Protein 3BYB (pdb70)

Secondary structure (DSSP, 8-state):
--S-GGGGSPP---S----EEEEEEETTTTEEEEEEE-SS---S--BSSHHHHHHHH-/---GGGGSPP---S--S-EEEEEEETTTTEEEEEEE-SSS--S--BSSHHHHHHHH--/--S-GGGGSPB---SS-S-EEEEEEETTTTEEEEEEE-SS---S--BSSHHHHHHHH-

Nearest PDB structures (foldseek):
  5zj3-assembly3_C  TM=1.017E+00  e=3.760E-10  Pseudonaja textilis textilis
  4dtg-assembly1_K  TM=9.809E-01  e=8.830E-07  Homo sapiens
  3p95-assembly1_E  TM=9.584E-01  e=4.981E-07  Bos taurus
  6yhy-assembly1_A  TM=9.720E-01  e=8.830E-07  Conus consors
  6kzf-assembly1_A  TM=9.704E-01  e=1.565E-06  Dendroaspis angusticeps

Organism: Pseud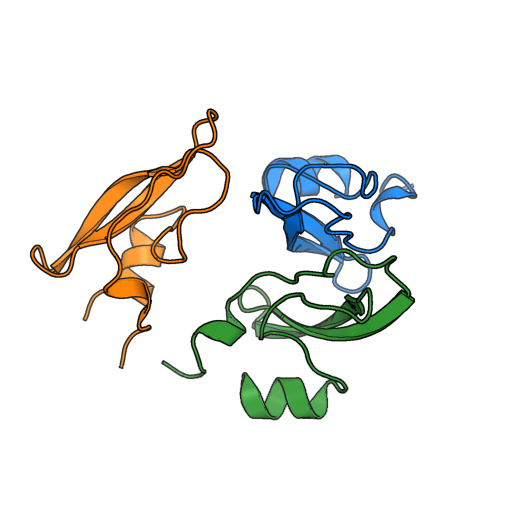onaja textilis textilis (NCBI:txid169397)

Sequence (174 aa):
KDRPDFCELPADTGPCRVRFPSFYYNPDEKKCLEFIYGGCEGNANNFITKEECESTCADRPDFCELPADTGPCRVRFPSFYYNPDEKKCLEFIYGGCEGNANNFITKEECESTCAAKDRPDFCELPADTGPCRVRFPSFYYNPDEKKCLEFIYGGCEGNANNFITKEECESTCA

Foldseek 3Di:
DQADPQLPDDFDQDDAACWQWWWFQHVVVRAIDTDTHRPDDTGDRTGNDRVVNVVHGD/DFDPQLDPDFDQDDAAQWQWWWFHDVVVLAIDIDTRRPDDTDDRTGNDRVVNCVRRHD/DQADPQLDDDWFQPDADFDAWWWFHHVVVRAIDIDTHRPDDTGPRIGRDRVVNNVHGD

B-factor: mean 20.29, std 8.21, range [9.44, 53.21]

CATH classification: 4.10.410.10

Structure (mmCIF, N/CA/C/O backbone):
data_3BYB
#
_entry.id   3BYB
#
_cell.length_a   99.918
_cell.length_b   99.918
_cell.length_c   77.712
_cell.angle_alpha   90.00
_cell.angle_beta   90.00
_cell.angle_gamma   90.00
#
_symmetry.space_group_name_H-M   'I 4 2 2'
#
loop_
_entity.id
_entity.type
_entity.pdbx_description
1 polymer Textilinin
2 non-polymer 'SULFATE ION'
3 non-polymer 2-ETHOXYETHANOL
4 water water
#
loop_
_atom_site.group_PDB
_atom_site.id
_atom_site.type_symbol
_atom_site.label_atom_id
_atom_site.label_alt_id
_atom_site.label_comp_id
_atom_site.label_asym_id
_atom_site.label_entity_id
_atom_site.label_seq_id
_atom_site.pdbx_PDB_ins_code
_atom_site.Cartn_x
_atom_site.Cartn_y
_atom_site.Cartn_z
_atom_site.occupancy
_atom_site.B_iso_or_equiv
_atom_site.auth_seq_id
_atom_site.auth_comp_id
_atom_site.auth_asym_id
_atom_site.auth_atom_id
_atom_site.pdbx_PDB_model_num
ATOM 1 N N . LYS A 1 1 ? 44.881 31.565 -3.642 1.00 37.38 1 LYS A N 1
ATOM 2 C CA . LYS A 1 1 ? 45.438 31.336 -2.275 1.00 37.35 1 LYS A CA 1
ATOM 3 C C . LYS A 1 1 ? 44.480 30.546 -1.398 1.00 36.79 1 LYS A C 1
ATOM 4 O O . LYS A 1 1 ? 43.269 30.782 -1.405 1.00 36.98 1 LYS A O 1
ATOM 10 N N . ASP A 1 2 ? 45.045 29.615 -0.637 1.00 35.98 2 ASP A N 1
ATOM 11 C CA . ASP A 1 2 ? 44.267 28.741 0.230 1.00 35.33 2 ASP A CA 1
ATOM 12 C C . ASP A 1 2 ? 43.788 29.440 1.503 1.00 34.04 2 ASP A C 1
ATOM 13 O O . ASP A 1 2 ? 42.748 29.072 2.063 1.00 34.31 2 ASP A O 1
ATOM 18 N N . ARG A 1 3 ? 44.534 30.453 1.946 1.00 32.20 3 ARG A N 1
ATOM 19 C CA . ARG A 1 3 ? 44.219 31.149 3.191 1.00 30.27 3 ARG A CA 1
ATOM 20 C C . ARG A 1 3 ? 44.886 32.523 3.262 1.00 28.89 3 ARG A C 1
ATOM 21 O O . ARG A 1 3 ? 45.876 32.767 2.566 1.00 28.83 3 ARG A O 1
ATOM 29 N N . PRO A 1 4 ? 44.346 33.428 4.102 1.00 27.45 4 PRO A N 1
ATOM 30 C CA . PRO A 1 4 ? 44.994 34.722 4.337 1.00 26.47 4 PRO A CA 1
ATOM 31 C C . PRO A 1 4 ? 46.416 34.564 4.884 1.00 25.59 4 PRO A C 1
ATOM 32 O O . PRO A 1 4 ? 46.705 33.595 5.595 1.00 25.02 4 PRO A O 1
ATOM 36 N N . ASP A 1 5 ? 47.295 35.504 4.547 1.00 24.54 5 ASP A N 1
ATOM 37 C CA . ASP A 1 5 ? 48.684 35.440 4.981 1.00 23.52 5 ASP A CA 1
ATOM 38 C C . ASP A 1 5 ? 48.827 35.509 6.511 1.00 22.40 5 ASP A C 1
ATOM 39 O O . ASP A 1 5 ? 49.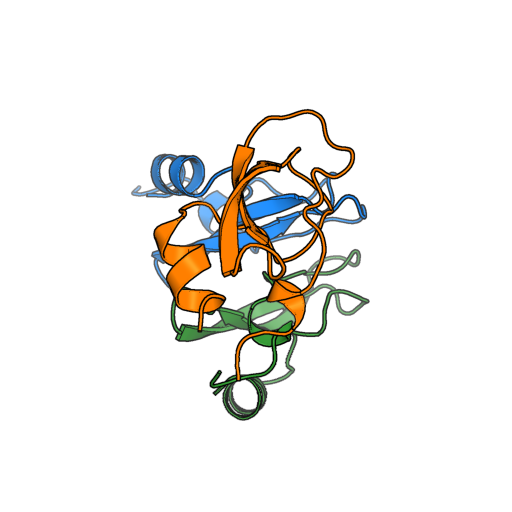808 34.992 7.059 1.00 21.96 5 ASP A O 1
ATOM 44 N N . PHE A 1 6 ? 47.848 36.124 7.181 1.00 21.39 6 PHE A N 1
ATOM 45 C CA . PHE A 1 6 ? 47.908 36.264 8.650 1.00 20.54 6 PHE A CA 1
ATOM 46 C C . PHE A 1 6 ? 47.830 34.924 9.377 1.00 20.16 6 PHE A C 1
ATOM 47 O O . PHE A 1 6 ? 48.242 34.813 10.532 1.00 18.94 6 PHE A O 1
ATOM 55 N N . CYS A 1 7 ? 47.329 33.904 8.687 1.00 18.67 7 CYS A N 1
ATOM 56 C CA . CYS A 1 7 ? 47.278 32.543 9.216 1.00 18.42 7 CYS A CA 1
ATOM 57 C C . CYS A 1 7 ? 48.657 31.958 9.527 1.00 17.96 7 CYS A C 1
ATOM 58 O O . CYS A 1 7 ? 48.770 30.961 10.231 1.00 18.13 7 CYS A O 1
ATOM 61 N N . GLU A 1 8 ? 49.696 32.585 8.980 1.00 18.47 8 GLU A N 1
ATOM 62 C CA . GLU A 1 8 ? 51.067 32.150 9.167 1.00 19.14 8 GLU A CA 1
ATOM 63 C C . GLU A 1 8 ? 51.781 32.870 10.303 1.00 18.38 8 GLU A C 1
ATOM 64 O O . GLU A 1 8 ? 52.921 32.556 10.600 1.00 18.53 8 GLU A O 1
ATOM 70 N N . LEU A 1 9 ? 51.115 33.831 10.933 1.00 16.94 9 LEU A N 1
ATOM 71 C CA . LEU A 1 9 ? 51.725 34.520 12.082 1.00 16.53 9 LEU A CA 1
ATOM 72 C C . LEU A 1 9 ? 51.880 33.567 13.273 1.00 15.81 9 LEU A C 1
ATOM 73 O O . LEU A 1 9 ? 51.096 32.636 13.436 1.00 15.23 9 LEU A O 1
ATOM 78 N N . PRO A 1 10 ? 52.903 33.797 14.116 1.00 15.28 10 PRO A N 1
ATOM 79 C CA . PRO A 1 10 ? 53.023 32.942 15.300 1.00 14.78 10 PRO A CA 1
ATOM 80 C C . PRO A 1 10 ? 51.876 33.172 16.288 1.00 14.08 10 PRO A C 1
ATOM 81 O O . PRO A 1 10 ? 51.295 34.274 16.334 1.00 14.16 10 PRO A O 1
ATOM 85 N N . ALA A 1 11 ? 51.563 32.147 17.080 1.00 12.73 11 ALA A N 1
ATOM 86 C CA . ALA A 1 11 ? 50.684 32.341 18.245 1.00 12.26 11 ALA A CA 1
ATOM 87 C C . ALA A 1 11 ? 51.271 33.461 19.101 1.00 12.13 11 ALA A C 1
ATOM 88 O O . ALA A 1 11 ? 52.485 33.522 19.287 1.00 12.94 11 ALA A O 1
ATOM 90 N N . ASP A 1 12 ? 50.414 34.315 19.651 1.00 12.31 12 ASP A N 1
ATOM 91 C CA . ASP A 1 12 ? 50.893 35.408 20.501 1.00 11.47 12 ASP A CA 1
ATOM 92 C C . ASP A 1 12 ? 49.911 35.630 21.639 1.00 11.56 12 ASP A C 1
ATOM 93 O O . ASP A 1 12 ? 48.770 36.040 21.431 1.00 11.07 12 ASP A O 1
ATOM 98 N N . THR A 1 13 ? 50.358 35.308 22.847 1.00 10.62 13 THR A N 1
ATOM 99 C CA . THR A 1 13 ? 49.531 35.457 24.021 1.00 10.87 13 THR A CA 1
ATOM 100 C C . THR A 1 13 ? 49.257 36.933 24.315 1.00 11.03 13 THR A C 1
ATOM 101 O O . THR A 1 13 ? 48.282 37.275 24.988 1.00 10.91 13 THR A O 1
ATOM 105 N N . GLY A 1 14 ? 50.122 37.812 23.814 1.00 11.65 14 GLY A N 1
ATOM 106 C CA . GLY A 1 14 ? 50.037 39.235 24.161 1.00 12.10 14 GLY A CA 1
ATOM 107 C C . GLY A 1 14 ? 50.521 39.520 25.573 1.00 12.61 14 GLY A C 1
ATOM 108 O O . GLY A 1 14 ? 50.979 38.615 26.269 1.00 11.66 14 GLY A O 1
ATOM 109 N N . PRO A 1 15 ? 50.443 40.797 25.986 1.00 13.18 15 PRO A N 1
ATOM 110 C CA . PRO A 1 15 ? 50.969 41.241 27.276 1.00 14.07 15 PRO A CA 1
ATOM 111 C C . PRO A 1 15 ? 50.041 41.170 28.485 1.00 14.73 15 PRO A C 1
ATOM 112 O O . PRO A 1 15 ? 50.489 41.448 29.603 1.00 15.07 15 PRO A O 1
ATOM 116 N N . CYS A 1 16 ? 48.765 40.842 28.277 1.00 13.99 16 CYS A N 1
ATOM 117 C CA . CYS A 1 16 ? 47.777 40.794 29.365 1.00 14.73 16 CYS A CA 1
ATOM 118 C C . CYS A 1 16 ? 47.666 39.410 30.019 1.00 15.27 16 CYS A C 1
ATOM 119 O O . CYS A 1 16 ? 48.198 38.434 29.495 1.00 15.16 16 CYS A O 1
ATOM 122 N N . ARG A 1 17 ? 46.974 39.325 31.159 1.00 16.77 17 ARG A N 1
ATOM 123 C CA . ARG A 1 17 ? 46.975 38.053 31.900 1.00 18.49 17 ARG A CA 1
ATOM 124 C C . ARG A 1 17 ? 45.577 37.514 32.215 1.00 18.50 17 ARG A C 1
ATOM 125 O O . ARG A 1 17 ? 45.349 36.838 33.238 1.00 19.79 17 ARG A O 1
ATOM 133 N N . VAL A 1 18 ? 44.649 37.780 31.300 1.00 16.67 18 VAL A N 1
ATOM 134 C CA . VAL A 1 18 ? 43.318 37.175 31.347 1.00 16.11 18 VAL A CA 1
ATOM 135 C C . VAL A 1 18 ? 43.359 35.957 30.425 1.00 15.96 18 VAL A C 1
ATOM 136 O O . VAL A 1 18 ? 43.304 36.107 29.207 1.00 16.41 18 VAL A O 1
ATOM 140 N N . ARG A 1 19 ? 43.479 34.762 31.006 1.00 14.11 19 ARG A N 1
ATOM 141 C CA . ARG A 1 19 ? 43.846 33.590 30.194 1.00 13.51 19 ARG A CA 1
ATOM 142 C C . ARG A 1 19 ? 42.645 32.964 29.487 1.00 12.67 19 ARG A C 1
ATOM 143 O O . ARG A 1 19 ? 41.842 32.271 30.102 1.00 12.40 19 ARG A O 1
ATOM 151 N N . PHE A 1 20 ? 42.535 33.240 28.188 1.00 11.54 20 PHE A N 1
ATOM 152 C CA . PHE A 1 20 ? 41.471 32.678 27.356 1.00 11.38 20 PHE A CA 1
ATOM 153 C C . PHE A 1 20 ? 42.046 31.541 26.516 1.00 11.86 20 PHE A C 1
ATOM 154 O O . PHE A 1 20 ? 42.873 31.792 25.633 1.00 11.88 20 PHE A O 1
ATOM 162 N N . PRO A 1 21 ? 41.603 30.303 26.749 1.00 11.84 21 PRO A N 1
ATOM 163 C CA . PRO A 1 21 ? 41.932 29.228 25.809 1.00 12.02 21 PRO A CA 1
ATOM 164 C C . PRO A 1 21 ? 41.435 29.613 24.416 1.00 12.20 21 PRO A C 1
ATOM 165 O O . PRO A 1 21 ? 40.264 30.004 24.251 1.00 12.10 21 PRO A O 1
ATOM 169 N N . SER A 1 22 ? 42.330 29.538 23.435 1.00 11.58 22 SER A N 1
ATOM 170 C CA . SER A 1 22 ? 42.072 30.071 22.096 1.00 11.83 22 SER A CA 1
ATOM 171 C C . SER A 1 22 ? 42.733 29.171 21.068 1.00 12.41 22 SER A C 1
ATOM 172 O O . SER A 1 22 ? 43.407 28.219 21.427 1.00 12.88 22 SER A O 1
ATOM 175 N N . PHE A 1 23 ? 42.514 29.469 19.789 1.00 12.10 23 PHE A N 1
ATOM 176 C CA . PHE A 1 23 ? 43.110 28.675 18.711 1.00 12.74 23 PHE A CA 1
ATOM 177 C C . PHE A 1 23 ? 43.877 29.516 17.699 1.00 12.62 23 PHE A C 1
ATOM 178 O O . PHE A 1 23 ? 43.520 30.666 17.432 1.00 13.21 23 PHE A O 1
ATOM 186 N N . TYR A 1 24 ? 44.932 28.925 17.139 1.00 12.50 24 TYR A N 1
ATOM 187 C CA . TYR A 1 24 ? 45.739 29.570 16.096 1.00 12.98 24 TYR A CA 1
ATOM 188 C C . TYR A 1 24 ? 46.032 28.538 15.031 1.00 13.72 24 TYR A C 1
ATOM 189 O O . TYR A 1 24 ? 46.142 27.342 15.328 1.00 13.41 24 TYR A O 1
ATOM 198 N N . TYR A 1 25 ? 46.191 29.006 13.796 1.00 14.85 25 TYR A N 1
ATOM 199 C CA . TYR A 1 25 ? 46.602 28.121 12.708 1.00 15.62 25 TYR A CA 1
ATOM 200 C C . TYR A 1 25 ? 48.112 27.916 12.742 1.00 15.98 25 TYR A C 1
ATOM 201 O O . TYR A 1 25 ? 48.863 28.895 12.777 1.00 15.62 25 TYR A O 1
ATOM 210 N N . ASN A 1 26 ? 48.532 26.652 12.729 1.00 16.38 26 ASN A N 1
ATOM 211 C CA . ASN A 1 26 ? 49.944 26.273 12.672 1.00 17.06 26 ASN A CA 1
ATOM 212 C C . ASN A 1 26 ? 50.244 25.822 11.242 1.00 18.36 26 ASN A C 1
ATOM 213 O O . ASN A 1 26 ? 49.790 24.754 10.848 1.00 18.36 26 ASN A O 1
ATOM 218 N N . PRO A 1 27 ? 50.945 26.660 10.455 1.00 19.49 27 PRO A N 1
ATOM 219 C CA . PRO A 1 27 ? 51.127 26.330 9.027 1.00 21.18 27 PRO A CA 1
ATOM 220 C C . PRO A 1 27 ? 52.030 25.115 8.782 1.00 22.65 27 PRO A C 1
ATOM 221 O O . PRO A 1 27 ? 51.883 24.426 7.760 1.00 23.06 27 PRO A O 1
ATOM 225 N N . ASP A 1 28 ? 52.944 24.854 9.714 1.00 23.64 28 ASP A N 1
ATOM 226 C CA . ASP A 1 28 ? 53.843 23.716 9.623 1.00 24.90 28 ASP A CA 1
ATOM 227 C C . ASP A 1 28 ? 53.038 22.423 9.668 1.00 24.35 28 ASP A C 1
ATOM 228 O O . ASP A 1 28 ? 53.208 21.546 8.814 1.00 24.79 28 ASP A O 1
ATOM 233 N N . GLU A 1 29 ? 52.133 22.332 10.644 1.00 23.42 29 GLU A N 1
ATOM 234 C CA . GLU A 1 29 ? 51.309 21.146 10.873 1.00 22.58 29 GLU A CA 1
ATOM 235 C C . GLU A 1 29 ? 50.020 21.151 10.045 1.00 21.69 29 GLU A C 1
ATOM 236 O O . GLU A 1 29 ? 49.357 20.116 9.915 1.00 21.63 29 GLU A O 1
ATOM 242 N N . LYS A 1 30 ? 49.687 22.316 9.491 1.00 21.27 30 LYS A N 1
ATOM 243 C CA . LYS A 1 30 ? 48.417 22.564 8.792 1.00 21.44 30 LYS A CA 1
ATOM 244 C C . LYS A 1 30 ? 47.204 22.204 9.666 1.00 21.03 30 LYS A C 1
ATOM 245 O O . LYS A 1 30 ? 46.251 21.560 9.219 1.00 21.72 30 LYS A O 1
ATOM 251 N N . LYS A 1 31 ? 47.253 22.653 10.924 1.00 19.83 31 LYS A N 1
ATOM 252 C CA . LYS A 1 31 ? 46.233 22.341 11.927 1.00 18.94 31 LYS A CA 1
ATOM 253 C C . LYS A 1 31 ? 45.953 23.584 12.746 1.00 18.00 31 LYS A C 1
ATOM 254 O O . LYS A 1 31 ? 46.851 24.399 12.935 1.00 18.28 31 LYS A O 1
ATOM 260 N N . CYS A 1 32 ? 44.710 23.711 13.218 1.00 16.02 32 CYS A N 1
ATOM 261 C CA . CYS A 1 32 ? 44.330 24.734 14.214 1.00 15.58 32 CYS A CA 1
ATOM 262 C C . CYS A 1 32 ? 44.549 24.148 15.607 1.00 15.18 32 CYS A C 1
ATOM 263 O O . CYS A 1 32 ? 43.965 23.119 15.960 1.00 15.79 32 CYS A O 1
ATOM 266 N N . LEU A 1 33 ? 45.407 24.806 16.388 1.00 14.36 33 LEU A N 1
ATOM 267 C CA . LEU A 1 33 ? 45.908 24.255 17.639 1.00 14.40 33 LEU A CA 1
ATOM 268 C C . LEU A 1 33 ? 45.604 25.230 18.772 1.00 14.29 33 LEU A C 1
ATOM 269 O O . LEU A 1 33 ? 45.373 26.408 18.538 1.00 14.26 33 LEU A O 1
ATOM 274 N N . GLU A 1 34 ? 45.568 24.720 19.994 1.00 13.53 34 GLU A N 1
ATOM 275 C CA . GLU A 1 34 ? 45.174 25.546 21.129 1.00 12.96 34 GLU A CA 1
ATOM 276 C C . GLU A 1 34 ? 46.353 26.304 21.733 1.00 13.26 34 GLU A C 1
ATOM 277 O O . GLU A 1 34 ? 47.460 25.764 21.838 1.00 14.61 34 GLU A O 1
ATOM 283 N N . PHE A 1 35 ? 46.095 27.549 22.138 1.00 12.19 35 PHE A N 1
ATOM 284 C CA . PHE A 1 35 ? 47.078 28.358 22.870 1.00 11.91 35 PHE A CA 1
ATOM 285 C C . PHE A 1 35 ? 46.355 29.239 23.868 1.00 11.91 35 PHE A C 1
ATOM 286 O O . PHE A 1 35 ? 45.126 29.333 23.852 1.00 11.62 35 PHE A O 1
ATOM 294 N N . ILE A 1 36 ? 47.122 29.839 24.777 1.00 11.45 36 ILE A N 1
ATOM 295 C CA . ILE A 1 36 ? 46.534 30.806 25.707 1.00 10.95 36 ILE A CA 1
ATOM 296 C C . ILE A 1 36 ? 46.660 32.222 25.154 1.00 10.80 36 ILE A C 1
ATOM 297 O O . ILE A 1 36 ? 47.762 32.675 24.855 1.00 10.63 36 ILE A O 1
ATOM 302 N N . TYR A 1 37 ? 45.532 32.923 25.049 1.00 10.65 37 TYR A N 1
ATOM 303 C CA . TYR A 1 37 ? 45.555 34.345 24.725 1.00 10.63 37 TYR A CA 1
ATOM 304 C C . TYR A 1 37 ? 45.272 35.158 25.983 1.00 11.39 37 TYR A C 1
ATOM 305 O O . TYR A 1 37 ? 44.355 34.827 26.726 1.00 11.50 37 TYR A O 1
ATOM 314 N N . GLY A 1 38 ? 46.066 36.210 26.206 1.00 11.88 38 GLY A N 1
ATOM 315 C CA . GLY A 1 38 ? 46.022 36.976 27.464 1.00 12.18 38 GLY A CA 1
ATOM 316 C C . GLY A 1 38 ? 44.972 38.072 27.537 1.00 12.68 38 GLY A C 1
ATOM 317 O O . GLY A 1 38 ? 44.830 38.736 28.568 1.00 12.66 38 GLY A O 1
ATOM 318 N N . GLY A 1 39 ? 44.237 38.278 26.446 1.00 12.59 39 GLY A N 1
ATOM 319 C CA . GLY A 1 39 ? 43.090 39.174 26.490 1.00 12.82 39 GLY A CA 1
ATOM 320 C C . GLY A 1 39 ? 43.303 40.503 25.797 1.00 13.89 39 GLY A C 1
ATOM 321 O O . GLY A 1 39 ? 42.349 41.242 25.602 1.00 14.41 39 GLY A O 1
ATOM 322 N N . CYS A 1 40 ? 44.545 40.842 25.457 1.00 14.24 40 CYS A N 1
ATOM 323 C CA . CYS A 1 40 ? 44.778 42.101 24.768 1.00 14.67 40 CYS A CA 1
ATOM 324 C C . CYS A 1 40 ? 45.882 41.962 23.722 1.00 14.01 40 CYS A C 1
ATOM 325 O O . CYS A 1 40 ? 46.734 41.073 23.801 1.00 13.42 40 CYS A O 1
ATOM 328 N N . GLU A 1 41 ? 45.837 42.832 22.718 1.00 14.82 41 GLU A N 1
ATOM 329 C CA . GLU A 1 41 ? 46.873 42.883 21.697 1.00 15.08 41 GLU A CA 1
ATOM 330 C C . GLU A 1 41 ? 47.052 41.525 21.004 1.00 14.97 41 GLU A C 1
ATOM 331 O O . GLU A 1 41 ? 46.049 40.878 20.671 1.00 15.15 41 GLU A O 1
ATOM 337 N N . GLY A 1 42 ? 48.287 41.090 20.777 1.00 14.82 42 GLY A N 1
ATOM 338 C CA . GLY A 1 42 ? 48.518 39.881 19.987 1.00 15.49 42 GLY A CA 1
ATOM 339 C C . GLY A 1 42 ? 48.348 40.158 18.499 1.00 15.61 42 GLY A C 1
ATOM 340 O O . GLY A 1 42 ? 48.568 41.280 18.033 1.00 16.65 42 GLY A O 1
ATOM 341 N N . ASN A 1 43 ? 47.969 39.130 17.751 1.00 14.51 43 ASN A N 1
ATOM 342 C CA . ASN A 1 43 ? 47.842 39.288 16.299 1.00 14.09 43 ASN A CA 1
ATOM 343 C C . ASN A 1 43 ? 46.580 38.648 15.732 1.00 14.39 43 ASN A C 1
ATOM 344 O O . ASN A 1 43 ? 45.737 38.157 16.474 1.00 13.78 43 ASN A O 1
ATOM 349 N N . ALA A 1 44 ? 46.459 38.644 14.407 1.00 14.63 44 ALA A N 1
ATOM 350 C CA . ALA A 1 44 ? 45.226 38.216 13.757 1.00 14.61 44 ALA A CA 1
ATOM 351 C C . ALA A 1 44 ? 45.015 36.704 13.781 1.00 14.02 44 ALA A C 1
ATOM 352 O O . ALA A 1 44 ? 43.902 36.232 13.565 1.00 13.98 44 ALA A O 1
ATOM 354 N N . ASN A 1 45 ? 46.077 35.942 14.042 1.00 13.39 45 ASN A N 1
ATOM 355 C CA . ASN A 1 45 ? 45.974 34.490 14.042 1.00 13.43 45 ASN A CA 1
ATOM 356 C C . ASN A 1 45 ? 45.503 34.029 15.420 1.00 13.13 45 ASN A C 1
ATOM 357 O O . ASN A 1 45 ? 46.262 33.446 16.183 1.00 12.80 45 ASN A O 1
ATOM 362 N N . ASN A 1 46 ? 44.232 34.290 15.704 1.00 13.53 46 ASN A N 1
ATOM 363 C CA . ASN A 1 46 ? 43.700 34.217 17.067 1.00 13.26 46 ASN A CA 1
ATOM 364 C C . ASN A 1 46 ? 42.196 34.049 16.946 1.00 13.15 46 ASN A C 1
ATOM 365 O O . ASN A 1 46 ? 41.505 34.965 16.502 1.00 12.72 46 ASN A O 1
ATOM 370 N N . PHE A 1 47 ? 41.714 32.859 17.305 1.00 13.51 47 PHE A N 1
ATOM 371 C CA . PHE A 1 47 ? 40.302 32.496 17.157 1.00 13.17 47 PHE A CA 1
ATOM 372 C C . PHE A 1 47 ? 39.707 32.024 18.473 1.00 13.71 47 PHE A C 1
ATOM 373 O O . PHE A 1 47 ? 40.396 31.416 19.299 1.00 13.12 47 PHE A O 1
ATOM 381 N N . ILE A 1 48 ? 38.412 32.295 18.657 1.00 12.91 48 ILE A N 1
ATOM 382 C CA . ILE A 1 48 ? 37.727 31.918 19.910 1.00 13.55 48 ILE A CA 1
ATOM 383 C C . ILE A 1 48 ? 37.344 30.435 19.983 1.00 13.78 48 ILE A C 1
ATOM 384 O O . ILE A 1 48 ? 37.098 29.895 21.076 1.00 14.30 48 ILE A O 1
ATOM 389 N N . THR A 1 49 ? 37.296 29.773 18.827 1.00 14.19 49 THR A N 1
ATOM 390 C CA . THR A 1 49 ? 36.987 28.341 18.788 1.00 14.53 49 THR A CA 1
ATOM 391 C C . THR A 1 49 ? 37.823 27.692 17.690 1.00 14.47 49 THR A C 1
ATOM 392 O O . THR A 1 49 ? 38.290 28.378 16.780 1.00 14.25 49 THR A O 1
ATOM 396 N N . LYS A 1 50 ? 37.991 26.376 17.775 1.00 14.97 50 LYS A N 1
ATOM 397 C CA . LYS A 1 50 ? 38.735 25.640 16.742 1.00 14.89 50 LYS A CA 1
ATOM 398 C C . LYS A 1 50 ? 37.990 25.739 15.408 1.00 15.35 50 LYS A C 1
ATOM 399 O O . LYS A 1 50 ? 38.601 25.852 14.350 1.00 14.75 50 LYS A O 1
ATOM 405 N N . GLU A 1 51 ? 36.663 25.718 15.485 1.00 15.93 51 GLU A N 1
ATOM 406 C CA . GLU A 1 51 ? 35.810 25.782 14.293 1.00 16.96 51 GLU A CA 1
ATOM 407 C C . GLU A 1 51 ? 35.984 27.098 13.521 1.00 17.35 51 GLU A C 1
ATOM 408 O O . GLU A 1 51 ? 36.049 27.111 12.279 1.00 17.82 51 GLU A O 1
ATOM 414 N N . GLU A 1 52 ? 36.060 28.212 14.250 1.00 17.49 52 GLU A N 1
ATOM 415 C CA . GLU A 1 52 ? 36.303 29.517 13.627 1.00 17.98 52 GLU A CA 1
ATOM 416 C C . GLU A 1 52 ? 37.682 29.547 12.951 1.00 17.16 52 GLU A C 1
ATOM 417 O O . GLU A 1 52 ? 37.823 30.025 11.830 1.00 16.96 52 GLU A O 1
ATOM 423 N N . CYS A 1 53 ? 38.696 28.999 13.616 1.00 16.20 53 CYS A N 1
ATOM 424 C CA . CYS A 1 53 ? 40.037 28.919 13.035 1.00 16.67 53 CYS A CA 1
ATOM 425 C C . CYS A 1 53 ? 40.024 28.086 11.744 1.00 17.15 53 CYS A C 1
ATOM 426 O O . CYS A 1 53 ? 40.616 28.471 10.729 1.00 17.88 53 CYS A O 1
ATOM 429 N N . GLU A 1 54 ? 39.325 26.957 11.783 1.00 17.47 54 GLU A N 1
ATOM 430 C CA . GLU A 1 54 ? 39.334 26.032 10.647 1.00 18.93 54 GLU A CA 1
ATOM 431 C C . GLU A 1 54 ? 38.621 26.603 9.427 1.00 19.99 54 GLU A C 1
ATOM 432 O O . GLU A 1 54 ? 39.002 26.312 8.286 1.00 20.88 54 GLU A O 1
ATOM 438 N N . SER A 1 55 ? 37.605 27.420 9.670 1.00 20.56 55 SER A N 1
ATOM 439 C CA . SER A 1 55 ? 36.887 28.064 8.569 1.00 21.82 55 SER A CA 1
ATOM 440 C C . SER A 1 55 ? 37.731 29.165 7.940 1.00 22.13 55 SER A C 1
ATOM 441 O O . SER A 1 55 ? 37.820 29.269 6.710 1.00 23.38 55 SER A O 1
ATOM 444 N N . THR A 1 56 ? 38.384 29.966 8.780 1.00 21.55 56 THR A N 1
ATOM 445 C CA . THR A 1 56 ? 39.116 31.144 8.305 1.00 21.90 56 THR A CA 1
ATOM 446 C C . THR A 1 56 ? 40.458 30.770 7.689 1.00 21.95 56 THR A C 1
ATOM 447 O O . THR A 1 56 ? 40.843 31.302 6.628 1.00 21.59 56 THR A O 1
ATOM 451 N N . CYS A 1 57 ? 41.155 29.847 8.342 1.00 21.95 57 CYS A N 1
ATOM 452 C CA . CYS A 1 57 ? 42.499 29.467 7.932 1.00 22.90 57 CYS A CA 1
ATOM 453 C C . CYS A 1 57 ? 42.599 28.118 7.195 1.00 24.28 57 CYS A C 1
ATOM 454 O O . CYS A 1 57 ? 43.692 27.708 6.819 1.00 24.58 57 CYS A O 1
ATOM 457 N N . ALA A 1 58 ? 41.462 27.453 6.972 1.00 26.49 58 ALA A N 1
ATOM 458 C CA . ALA A 1 58 ? 41.394 26.169 6.221 1.00 28.23 58 ALA A CA 1
ATOM 459 C C . ALA A 1 58 ? 41.545 24.904 7.065 1.00 28.90 58 ALA A C 1
ATOM 460 O O . ALA A 1 58 ? 42.178 24.875 8.115 1.00 30.24 58 ALA A O 1
ATOM 462 N N . ASP B 1 2 ? 46.965 7.796 39.032 1.00 32.08 2 ASP B N 1
ATOM 463 C CA . ASP B 1 2 ? 46.857 7.143 37.692 1.00 31.36 2 ASP B CA 1
ATOM 464 C C . ASP B 1 2 ? 46.182 8.044 36.652 1.00 29.99 2 ASP B C 1
ATOM 465 O O . ASP B 1 2 ? 46.504 7.971 35.462 1.00 30.81 2 ASP B O 1
ATOM 470 N N . ARG B 1 3 ? 45.238 8.869 37.099 1.00 27.48 3 ARG B N 1
ATOM 471 C CA . ARG B 1 3 ? 44.580 9.867 36.237 1.00 25.11 3 ARG B CA 1
ATOM 472 C C . ARG B 1 3 ? 45.117 11.264 36.590 1.00 22.36 3 ARG B C 1
ATOM 473 O O . ARG B 1 3 ? 45.668 11.435 37.673 1.00 22.02 3 ARG B O 1
ATOM 481 N N . PRO B 1 4 ? 44.955 12.259 35.692 1.00 20.20 4 PRO B N 1
ATOM 482 C CA . PRO B 1 4 ? 45.496 13.595 36.006 1.00 18.63 4 PRO B CA 1
ATOM 483 C C . PRO B 1 4 ? 45.019 14.178 37.327 1.00 17.43 4 PRO B C 1
ATOM 484 O O . PRO B 1 4 ? 43.879 13.943 37.754 1.00 17.16 4 PRO B O 1
ATOM 488 N N . ASP B 1 5 ? 45.898 14.941 37.977 1.00 16.06 5 ASP B N 1
ATOM 489 C CA . ASP B 1 5 ? 45.523 15.651 39.196 1.00 15.31 5 ASP B CA 1
ATOM 490 C C . ASP B 1 5 ? 44.356 16.619 38.984 1.00 14.47 5 ASP B C 1
ATOM 491 O O . ASP B 1 5 ? 43.550 16.813 39.891 1.00 15.32 5 ASP B O 1
ATOM 496 N N . PHE B 1 6 ? 44.274 17.241 37.802 1.00 14.62 6 PHE B N 1
ATOM 497 C CA . PHE B 1 6 ? 43.241 18.259 37.612 1.00 14.66 6 PHE B CA 1
ATOM 498 C C . PHE B 1 6 ? 41.827 17.682 37.700 1.00 14.52 6 PHE B C 1
ATOM 499 O O . PHE B 1 6 ? 40.869 18.422 37.921 1.00 14.92 6 PHE 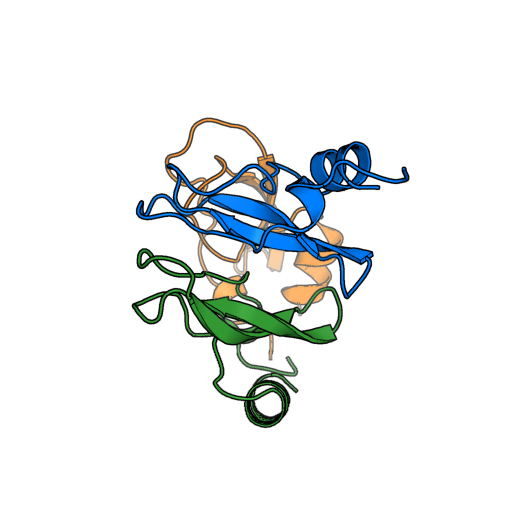B O 1
ATOM 507 N N . CYS B 1 7 ? 41.702 16.360 37.550 1.00 14.87 7 CYS B N 1
ATOM 508 C CA . CYS B 1 7 ? 40.409 15.683 37.726 1.00 14.76 7 CYS B CA 1
ATOM 509 C C . CYS B 1 7 ? 39.807 15.890 39.115 1.00 15.12 7 CYS B C 1
ATOM 510 O O . CYS B 1 7 ? 38.611 15.694 39.315 1.00 16.23 7 CYS B O 1
ATOM 513 N N . GLU B 1 8 ? 40.664 16.256 40.078 1.00 15.01 8 GLU B N 1
ATOM 514 C CA . GLU B 1 8 ? 40.260 16.453 41.461 1.00 15.47 8 GLU B CA 1
ATOM 515 C C . GLU B 1 8 ? 39.961 17.906 41.802 1.00 15.24 8 GLU B C 1
ATOM 516 O O . GLU B 1 8 ? 39.588 18.217 42.942 1.00 15.71 8 GLU B O 1
ATOM 522 N N . LEU B 1 9 ? 40.156 18.801 40.835 1.00 14.22 9 LEU B N 1
ATOM 523 C CA . LEU B 1 9 ? 39.865 20.221 41.064 1.00 14.30 9 LEU B CA 1
ATOM 5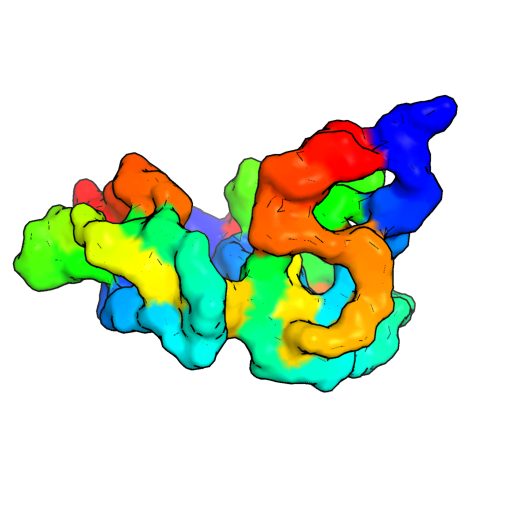24 C C . LEU B 1 9 ? 38.372 20.506 40.920 1.00 15.08 9 LEU B C 1
ATOM 525 O O . LEU B 1 9 ? 37.700 19.833 40.145 1.00 15.10 9 LEU B O 1
ATOM 530 N N . PRO B 1 10 ? 37.851 21.499 41.671 1.00 15.41 10 PRO B N 1
ATOM 531 C CA . PRO B 1 10 ? 36.440 21.853 41.517 1.00 15.08 10 PRO B CA 1
ATOM 532 C C . PRO B 1 10 ? 36.167 22.461 40.145 1.00 14.13 10 PRO B C 1
ATOM 533 O O . PRO B 1 10 ? 37.062 23.039 39.525 1.00 14.53 10 PRO B O 1
ATOM 537 N N . ALA B 1 11 ? 34.931 22.328 39.677 1.00 13.66 11 ALA B N 1
ATOM 538 C CA . ALA B 1 11 ? 34.490 23.060 38.495 1.00 12.73 11 ALA B CA 1
ATOM 539 C C . ALA B 1 11 ? 34.706 24.549 38.735 1.00 12.15 11 ALA B C 1
ATOM 540 O O . ALA B 1 11 ? 34.487 25.048 39.845 1.00 12.75 11 ALA B O 1
ATOM 542 N N . ASP B 1 12 ? 35.116 25.259 37.689 1.00 11.29 12 ASP B N 1
ATOM 543 C CA . ASP B 1 12 ? 35.294 26.712 37.807 1.00 10.74 12 ASP B CA 1
ATOM 544 C C . ASP B 1 12 ? 34.855 27.424 36.527 1.00 11.10 12 ASP B C 1
ATOM 545 O O . ASP B 1 12 ? 35.500 27.335 35.491 1.00 11.12 12 ASP B O 1
ATOM 550 N N . THR B 1 13 ? 33.749 28.147 36.623 1.00 10.33 13 THR B N 1
ATOM 551 C CA . THR B 1 13 ? 33.230 28.926 35.512 1.00 10.79 13 THR B CA 1
ATOM 552 C C . THR B 1 13 ? 34.171 30.075 35.146 1.00 11.11 13 THR B C 1
ATOM 553 O O . THR B 1 13 ? 34.199 30.516 33.989 1.00 10.98 13 THR B O 1
ATOM 557 N N . GLY B 1 14 ? 34.928 30.550 36.135 1.00 10.68 14 GLY B N 1
ATOM 558 C CA . GLY B 1 14 ? 35.774 31.720 35.947 1.00 10.85 14 GLY B CA 1
ATOM 559 C C . GLY B 1 14 ? 34.957 33.004 35.834 1.00 10.64 14 GLY B C 1
ATOM 560 O O . GLY B 1 14 ? 33.721 32.985 35.949 1.00 10.75 14 GLY B O 1
ATOM 561 N N . PRO B 1 15 ? 35.650 34.132 35.626 1.00 11.15 15 PRO B N 1
ATOM 562 C CA . PRO B 1 15 ? 35.047 35.468 35.678 1.00 11.70 15 PRO B CA 1
ATOM 563 C C . PRO B 1 15 ? 34.580 36.043 34.349 1.00 11.62 15 PRO B C 1
ATOM 564 O O . PRO B 1 15 ? 34.000 37.137 34.333 1.00 12.15 15 PRO B O 1
ATOM 568 N N . CYS B 1 16 ? 34.864 35.361 33.244 1.00 11.75 16 CYS B N 1
ATOM 569 C CA . CYS B 1 16 ? 34.458 35.919 31.952 1.00 12.18 16 CYS B CA 1
ATOM 570 C C . CYS B 1 16 ? 32.981 35.661 31.679 1.00 12.37 16 CYS B C 1
ATOM 571 O O . CYS B 1 16 ? 32.337 34.877 32.382 1.00 12.29 16 CYS B O 1
ATOM 574 N N . ARG B 1 17 ? 32.438 36.351 30.680 1.00 11.92 17 ARG B N 1
ATOM 575 C CA . ARG B 1 17 ? 30.999 36.453 30.542 1.00 13.69 17 ARG B CA 1
ATOM 576 C C . ARG B 1 17 ? 30.518 36.018 29.166 1.00 13.88 17 ARG B C 1
ATOM 577 O O . ARG B 1 17 ? 29.588 36.617 28.595 1.00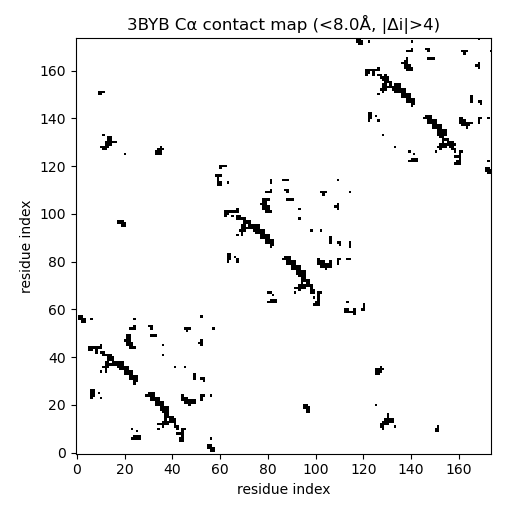 14.17 17 ARG B O 1
ATOM 585 N N . VAL B 1 18 ? 31.176 34.997 28.617 1.00 13.59 18 VAL B N 1
ATOM 586 C CA . VAL B 1 18 ? 30.651 34.298 27.445 1.00 13.87 18 VAL B CA 1
ATOM 587 C C . VAL B 1 18 ? 30.220 32.898 27.878 1.00 14.35 18 VAL B C 1
ATOM 588 O O . VAL B 1 18 ? 30.285 32.590 29.060 1.00 14.68 18 VAL B O 1
ATOM 592 N N . ARG B 1 19 ? 29.771 32.058 26.951 1.00 14.39 19 ARG B N 1
ATOM 593 C CA . ARG B 1 19 ? 29.146 30.798 27.371 1.00 15.29 19 ARG B CA 1
ATOM 594 C C . ARG B 1 19 ? 29.660 29.606 26.587 1.00 15.09 19 ARG B C 1
ATOM 595 O O . ARG B 1 19 ? 29.400 29.465 25.380 1.00 15.07 19 ARG B O 1
ATOM 603 N N . PHE B 1 20 ? 30.405 28.763 27.293 1.00 14.88 20 PHE B N 1
ATOM 604 C CA . PHE B 1 20 ? 30.940 27.525 26.718 1.00 14.60 20 PHE B CA 1
ATOM 605 C C . PHE B 1 20 ? 30.452 26.358 27.563 1.00 15.33 20 PHE B C 1
ATOM 606 O O . PHE B 1 20 ? 31.027 26.074 28.623 1.00 14.83 20 PHE B O 1
ATOM 614 N N . PRO B 1 21 ? 29.366 25.693 27.129 1.00 15.98 21 PRO B N 1
ATOM 615 C CA . PRO B 1 21 ? 28.894 24.516 27.860 1.00 16.19 21 PRO B CA 1
ATOM 616 C C . PRO B 1 21 ? 29.993 23.464 27.861 1.00 16.16 21 PRO B C 1
ATOM 617 O O . PRO B 1 21 ? 30.584 23.163 26.814 1.00 16.42 21 PRO B O 1
ATOM 621 N N . SER B 1 22 ? 30.289 22.947 29.049 1.00 15.76 22 SER B N 1
ATOM 622 C CA . SER B 1 22 ? 31.452 22.091 29.250 1.00 15.28 22 SER B CA 1
ATOM 623 C C . SER B 1 22 ? 31.142 20.967 30.235 1.00 15.18 22 SER B C 1
ATOM 624 O O . SER B 1 22 ? 30.048 20.902 30.783 1.00 15.43 22 SER B O 1
ATOM 627 N N . PHE B 1 23 ? 32.124 20.092 30.453 1.00 15.28 23 PHE B N 1
ATOM 628 C CA . PHE B 1 23 ? 32.000 18.994 31.425 1.00 15.47 23 PHE B CA 1
ATOM 629 C C . PHE B 1 23 ? 33.192 19.000 32.360 1.00 14.84 23 PHE B C 1
ATOM 630 O O . PHE B 1 23 ? 34.279 19.359 31.945 1.00 14.46 23 PHE B O 1
ATOM 638 N N . TYR B 1 24 ? 32.949 18.652 33.619 1.00 14.67 24 TYR B N 1
ATOM 639 C CA . TYR B 1 24 ? 34.027 18.492 34.591 1.00 15.00 24 TYR B CA 1
ATOM 640 C C . TYR B 1 24 ? 33.818 17.167 35.307 1.00 15.56 24 TYR B C 1
ATOM 641 O O . TYR B 1 24 ? 32.691 16.683 35.414 1.00 15.14 24 TYR B O 1
ATOM 650 N N . TYR B 1 25 ? 34.910 16.600 35.819 1.00 16.01 25 TYR B N 1
ATOM 651 C CA . TYR B 1 25 ? 34.810 15.386 36.613 1.00 17.07 25 TYR B CA 1
ATOM 652 C C . TYR B 1 25 ? 34.494 15.706 38.070 1.00 18.00 25 TYR B C 1
ATOM 653 O O . TYR B 1 25 ? 35.183 16.516 38.703 1.00 17.61 25 TYR B O 1
ATOM 662 N N . ASN B 1 26 ? 33.446 15.069 38.595 1.00 18.51 26 ASN B N 1
ATOM 663 C CA . ASN B 1 26 ? 33.071 15.195 40.002 1.00 20.12 26 ASN B CA 1
ATOM 664 C C . ASN B 1 26 ? 33.435 13.911 40.750 1.00 21.17 26 ASN B C 1
ATOM 665 O O . ASN B 1 26 ? 32.709 12.926 40.648 1.00 21.40 26 ASN B O 1
ATOM 670 N N . PRO B 1 27 ? 34.562 13.914 41.500 1.00 22.18 27 PRO B N 1
ATOM 671 C CA . PRO B 1 27 ? 34.971 12.659 42.152 1.00 23.66 27 PRO B CA 1
ATOM 672 C C . PRO B 1 27 ? 33.972 12.088 43.177 1.00 24.92 27 PRO B C 1
ATOM 673 O O . PRO B 1 27 ? 33.953 10.865 43.381 1.00 25.26 27 PRO B O 1
ATOM 677 N N . ASP B 1 28 ? 33.159 12.941 43.804 1.00 26.10 28 ASP B N 1
ATOM 678 C CA . ASP B 1 28 ? 32.155 12.460 44.772 1.00 28.03 28 ASP B CA 1
ATOM 679 C C . ASP B 1 28 ? 31.096 11.614 44.076 1.00 28.34 28 ASP B C 1
ATOM 680 O O . ASP B 1 28 ? 30.612 10.611 44.625 1.00 28.49 28 ASP B O 1
ATOM 685 N N . GLU B 1 29 ? 30.733 12.036 42.867 1.00 28.61 29 GLU B N 1
ATOM 686 C CA . GLU B 1 29 ? 29.733 11.342 42.063 1.00 28.70 29 GLU B CA 1
ATOM 687 C C . GLU B 1 29 ? 30.352 10.251 41.195 1.00 28.45 29 GLU B C 1
ATOM 688 O O . GLU B 1 29 ? 29.640 9.384 40.685 1.00 28.49 29 GLU B O 1
ATOM 694 N N . LYS B 1 30 ? 31.678 10.289 41.046 1.00 27.85 30 LYS B N 1
ATOM 695 C CA . LYS B 1 30 ? 32.419 9.395 40.148 1.00 27.31 30 LYS B CA 1
ATOM 696 C C . LYS B 1 30 ? 31.931 9.482 38.692 1.00 26.37 30 LYS B C 1
ATOM 697 O O . LYS B 1 30 ? 31.944 8.490 37.947 1.00 25.95 30 LYS B O 1
ATOM 703 N N . LYS B 1 31 ? 31.525 10.687 38.291 1.00 25.07 31 LYS B N 1
ATOM 704 C CA . LYS B 1 31 ? 31.051 10.937 36.933 1.00 24.47 31 LYS B CA 1
ATOM 705 C C . LYS B 1 31 ? 31.332 12.370 36.488 1.00 23.02 31 LYS B C 1
ATOM 706 O O . LYS B 1 31 ? 31.575 13.264 37.317 1.00 21.82 31 LYS B O 1
ATOM 712 N N . CYS B 1 32 ? 31.293 12.567 35.173 1.00 21.36 32 CYS B N 1
ATOM 713 C CA . CYS B 1 32 ? 31.392 13.898 34.580 1.00 20.63 32 CYS B CA 1
ATOM 714 C C . CYS B 1 32 ? 30.031 14.596 34.519 1.00 20.27 32 CYS B C 1
ATOM 715 O O . CYS B 1 32 ? 29.007 13.982 34.182 1.00 20.65 32 CYS B O 1
ATOM 718 N N . LEU B 1 33 ? 30.036 15.886 34.849 1.00 19.30 33 LEU B N 1
ATOM 719 C CA . LEU B 1 33 ? 28.812 16.663 34.998 1.00 18.69 33 LEU B CA 1
ATOM 720 C C . LEU B 1 33 ? 28.950 17.950 34.216 1.00 18.56 33 LEU B C 1
ATOM 721 O O . LEU B 1 33 ? 30.069 18.437 33.999 1.00 17.96 33 LEU B O 1
ATOM 726 N N . GLU B 1 34 ? 27.814 18.475 33.776 1.00 17.98 34 GLU B N 1
ATOM 727 C CA . GLU B 1 34 ? 27.787 19.711 32.995 1.00 18.41 34 GLU B CA 1
ATOM 728 C C . GLU B 1 34 ? 28.058 20.923 33.853 1.00 17.32 34 GLU B C 1
ATOM 729 O O . GLU B 1 34 ? 27.610 20.996 35.000 1.00 17.94 34 GLU B O 1
ATOM 735 N N . PHE B 1 35 ? 28.782 21.874 33.270 1.00 15.62 35 PHE B N 1
ATOM 736 C CA . PHE B 1 35 ? 28.855 23.236 33.801 1.00 14.93 35 PHE B CA 1
ATOM 737 C C . PHE B 1 35 ? 29.087 24.241 32.674 1.00 14.76 35 PHE B C 1
ATOM 738 O O . PHE B 1 35 ? 29.378 23.851 31.555 1.00 14.86 35 PHE B O 1
ATOM 746 N N . ILE B 1 36 ? 28.918 25.526 32.972 1.00 13.87 36 ILE B N 1
ATOM 747 C CA . ILE B 1 36 ? 29.204 26.582 31.984 1.00 13.80 36 ILE B CA 1
ATOM 748 C C . ILE B 1 36 ? 30.583 27.154 32.272 1.00 13.21 36 ILE B C 1
ATOM 749 O O . ILE B 1 36 ? 30.851 27.606 33.394 1.00 13.43 36 ILE B O 1
ATOM 754 N N . TYR B 1 37 ? 31.458 27.132 31.271 1.00 12.33 37 TYR B N 1
ATOM 755 C CA . TYR B 1 37 ? 32.740 27.843 31.365 1.00 12.19 37 TYR B CA 1
ATOM 756 C C . TYR B 1 37 ? 32.549 29.242 30.768 1.00 12.28 37 TYR B C 1
ATOM 757 O O . TYR B 1 37 ? 31.986 29.387 29.679 1.00 12.89 37 TYR B O 1
ATOM 766 N N . GLY B 1 38 ? 33.001 30.264 31.486 1.00 12.09 38 GLY B N 1
ATOM 767 C CA . GLY B 1 38 ? 32.790 31.661 31.064 1.00 11.51 38 GLY B CA 1
ATOM 768 C C . GLY B 1 38 ? 33.774 32.200 30.031 1.00 11.01 38 GLY B C 1
ATOM 769 O O . GLY B 1 38 ? 33.615 33.340 29.558 1.00 10.89 38 GLY B O 1
ATOM 770 N N . GLY B 1 39 ? 34.785 31.394 29.681 1.00 10.82 39 GLY B N 1
ATOM 771 C CA . GLY B 1 39 ? 35.692 31.682 28.564 1.00 11.06 39 GLY B CA 1
ATOM 772 C C . GLY B 1 39 ? 37.126 31.998 28.954 1.00 10.97 39 GLY B C 1
ATOM 773 O O . GLY B 1 39 ? 38.021 31.964 28.108 1.00 12.30 39 GLY B O 1
ATOM 774 N N . CYS B 1 40 ? 37.351 32.327 30.227 1.00 11.03 40 CYS B N 1
ATOM 775 C CA . CYS B 1 40 ? 38.710 32.619 30.683 1.00 10.51 40 CYS B CA 1
ATOM 776 C C . CYS B 1 40 ? 38.967 32.091 32.090 1.00 10.52 40 CYS B C 1
ATOM 777 O O . CYS B 1 40 ? 38.042 31.777 32.840 1.00 10.44 40 CYS B O 1
ATOM 780 N N . GLU B 1 41 ? 40.251 31.998 32.432 1.00 10.63 41 GLU B N 1
ATOM 781 C CA . GLU B 1 41 ? 40.677 31.494 33.724 1.00 10.72 41 GLU B CA 1
ATOM 782 C C . GLU B 1 41 ? 40.118 30.079 33.974 1.00 10.60 41 GLU B C 1
ATOM 783 O O . GLU B 1 41 ? 40.072 29.259 33.043 1.00 10.99 41 GLU B O 1
ATOM 789 N N . GLY B 1 42 ? 39.686 29.799 35.206 1.00 10.02 42 GLY B N 1
ATOM 790 C CA . GLY B 1 42 ? 39.272 28.437 35.555 1.00 10.96 42 GLY B CA 1
ATOM 791 C C . GLY B 1 42 ? 40.456 27.484 35.589 1.00 11.46 42 GLY B C 1
ATOM 792 O O . GLY B 1 42 ? 41.588 27.874 35.929 1.00 11.99 42 GLY B O 1
ATOM 793 N N . ASN B 1 43 ? 40.195 26.218 35.260 1.00 11.35 43 ASN B N 1
ATOM 794 C CA . ASN B 1 43 ? 41.207 25.184 35.418 1.00 11.95 43 ASN B CA 1
ATOM 795 C C . ASN B 1 43 ? 41.006 24.075 34.411 1.00 12.03 43 ASN B C 1
ATOM 796 O O . ASN B 1 43 ? 40.072 24.113 33.617 1.00 12.57 43 ASN B O 1
ATOM 801 N N . ALA B 1 44 ? 41.883 23.083 34.460 1.00 12.62 44 ALA B N 1
ATOM 802 C CA . ALA B 1 44 ? 41.943 22.070 33.421 1.00 12.87 44 ALA B CA 1
ATOM 803 C C . ALA B 1 44 ? 40.854 20.996 33.553 1.00 13.01 44 ALA B C 1
ATOM 804 O O . ALA B 1 44 ? 40.739 20.113 32.684 1.00 13.38 44 ALA B O 1
ATOM 806 N N . ASN B 1 45 ? 40.064 21.052 34.621 1.00 13.09 45 ASN B N 1
ATOM 807 C CA . ASN B 1 45 ? 38.958 20.102 34.780 1.00 12.75 45 ASN B CA 1
ATOM 808 C C . ASN B 1 45 ? 37.773 20.646 33.982 1.00 12.79 45 ASN B C 1
ATOM 809 O O . ASN B 1 45 ? 36.794 21.126 34.549 1.00 13.57 45 ASN B O 1
ATOM 814 N N . ASN B 1 46 ? 37.915 20.574 32.662 1.00 13.21 46 ASN B N 1
ATOM 815 C CA . ASN B 1 46 ? 37.130 21.418 31.759 1.00 12.91 46 ASN B CA 1
ATOM 816 C C . ASN B 1 46 ? 37.237 20.845 30.372 1.00 13.50 46 ASN B C 1
ATOM 817 O O . ASN B 1 46 ? 38.276 20.957 29.730 1.00 13.42 46 ASN B O 1
ATOM 822 N N . PHE B 1 47 ? 36.168 20.174 29.953 1.00 14.69 47 PHE B N 1
ATOM 823 C CA . PHE B 1 47 ? 36.172 19.406 28.713 1.00 15.99 47 PHE B CA 1
ATOM 824 C C . PHE B 1 47 ? 34.986 19.795 27.859 1.00 16.46 47 PHE B C 1
ATOM 825 O O . PHE B 1 47 ? 33.922 20.126 28.370 1.00 15.96 47 PHE B O 1
ATOM 833 N N . ILE B 1 48 ? 35.184 19.739 26.553 1.00 17.78 48 ILE B N 1
ATOM 834 C CA . ILE B 1 48 ? 34.127 20.061 25.605 1.00 20.12 48 ILE B CA 1
ATOM 835 C C . ILE B 1 48 ? 33.082 18.949 25.531 1.00 20.53 48 ILE B C 1
ATOM 836 O O . ILE B 1 48 ? 31.889 19.224 25.325 1.00 22.08 48 ILE B O 1
ATOM 841 N N . THR B 1 49 ? 33.517 17.700 25.683 1.00 20.72 49 THR B N 1
ATOM 842 C CA . THR B 1 49 ? 32.584 16.565 25.650 1.00 21.15 49 THR B CA 1
ATOM 843 C C . THR B 1 49 ? 32.625 15.742 26.927 1.00 21.06 49 THR B C 1
ATOM 844 O O . THR B 1 49 ? 33.685 15.604 27.557 1.00 20.50 49 THR B O 1
ATOM 848 N N . LYS B 1 50 ? 31.474 15.180 27.289 1.00 20.75 50 LYS B N 1
ATOM 849 C CA . LYS B 1 50 ? 31.382 14.260 28.410 1.00 20.95 50 LYS B CA 1
ATOM 850 C C . LYS B 1 50 ? 32.292 13.057 28.196 1.00 21.84 50 LYS B C 1
ATOM 851 O O . LYS B 1 50 ? 32.977 12.630 29.120 1.00 21.14 50 LYS B O 1
ATOM 857 N N . GLU B 1 51 ? 32.318 12.537 26.970 1.00 22.48 51 GLU B N 1
ATOM 858 C CA . GLU B 1 51 ? 33.137 11.368 26.682 1.00 23.75 51 GLU B CA 1
ATOM 859 C C . GLU B 1 51 ? 34.638 11.602 26.926 1.00 23.33 51 GLU B C 1
ATOM 860 O O . GLU B 1 51 ? 35.299 10.726 27.497 1.00 23.45 51 GLU B O 1
ATOM 866 N N . GLU B 1 52 ? 35.152 12.776 26.542 1.00 22.70 52 GLU B N 1
ATOM 867 C CA . GLU B 1 52 ? 36.568 13.100 26.787 1.00 23.55 52 GLU B CA 1
ATOM 868 C C . GLU B 1 52 ? 36.854 13.230 28.284 1.00 22.51 52 GLU B C 1
ATOM 869 O O . GLU B 1 52 ? 37.864 12.720 28.789 1.00 22.51 52 GLU B O 1
ATOM 875 N N . CYS B 1 53 ? 35.953 13.896 28.993 1.00 21.33 53 CYS B N 1
ATOM 876 C CA . CYS B 1 53 ? 36.057 13.999 30.439 1.00 21.20 53 CYS B CA 1
ATOM 877 C C . CYS B 1 53 ? 36.100 12.615 31.102 1.00 21.84 53 CYS B C 1
ATOM 878 O O . CYS B 1 53 ? 36.938 12.357 31.974 1.00 21.34 53 CYS B O 1
ATOM 881 N N . GLU B 1 54 ? 35.213 11.719 30.665 1.00 22.56 54 GLU B N 1
ATOM 882 C CA . GLU B 1 54 ? 35.160 10.362 31.214 1.00 23.62 54 GLU B CA 1
ATOM 883 C C . GLU B 1 54 ? 36.425 9.569 30.871 1.00 23.77 54 GLU B C 1
ATOM 884 O O . GLU B 1 54 ? 36.950 8.854 31.719 1.00 24.18 54 GLU B O 1
ATOM 890 N N . SER B 1 55 ? 36.919 9.727 29.644 1.00 24.29 55 SER B N 1
ATOM 891 C CA . SER B 1 55 ? 38.116 9.022 29.167 1.00 24.92 55 SER B CA 1
ATOM 892 C C . SER B 1 55 ? 39.331 9.410 29.994 1.00 25.03 55 SER B C 1
ATOM 893 O O . SER B 1 55 ? 40.154 8.565 30.371 1.00 25.28 55 SER B O 1
ATOM 896 N N . THR B 1 56 ? 39.425 10.703 30.276 1.00 24.15 56 THR B N 1
ATOM 897 C CA . THR B 1 56 ? 40.572 11.256 30.988 1.00 23.55 56 THR B CA 1
ATOM 898 C C . THR B 1 56 ? 40.487 11.042 32.502 1.00 23.43 56 THR B C 1
ATOM 899 O O . THR B 1 56 ? 41.494 10.705 33.133 1.00 23.10 56 THR B O 1
ATOM 903 N N . CYS B 1 57 ? 39.305 11.229 33.086 1.00 23.47 57 CYS B N 1
ATOM 904 C CA . CYS B 1 57 ? 39.185 11.345 34.545 1.00 23.23 57 CYS B CA 1
ATOM 905 C C . CYS B 1 57 ? 38.473 10.223 35.297 1.00 24.79 57 CYS B C 1
ATOM 906 O O . CYS B 1 57 ? 38.678 10.058 36.501 1.00 25.06 57 CYS B O 1
ATOM 909 N N . ALA B 1 58 ? 37.604 9.473 34.622 1.00 26.48 58 ALA B N 1
ATOM 910 C CA . ALA B 1 58 ? 36.888 8.404 35.307 1.00 28.23 58 ALA B CA 1
ATOM 911 C C . ALA B 1 58 ? 37.806 7.190 35.433 1.00 29.43 58 ALA B C 1
ATOM 912 O O . ALA B 1 58 ? 38.693 6.993 34.597 1.00 29.79 58 ALA B O 1
ATOM 914 N N . ALA B 1 59 ? 37.610 6.403 36.492 1.00 31.26 59 ALA B N 1
ATOM 915 C CA . ALA B 1 59 ? 38.428 5.205 36.733 1.00 32.42 59 ALA B CA 1
ATOM 916 C C . ALA B 1 59 ? 38.185 4.117 35.688 1.00 33.00 59 ALA B C 1
ATOM 917 O O . ALA B 1 59 ? 37.207 4.167 34.935 1.00 34.10 59 ALA B O 1
ATOM 919 N N . LYS C 1 1 ? 48.186 7.562 33.528 1.00 30.96 1 LYS C N 1
ATOM 920 C CA . LYS C 1 1 ? 48.626 8.677 32.641 1.00 30.46 1 LYS C CA 1
ATOM 921 C C . LYS C 1 1 ? 50.084 8.484 32.209 1.00 30.31 1 LYS C C 1
ATOM 922 O O . LYS C 1 1 ? 50.878 7.857 32.930 1.00 31.10 1 LYS C O 1
ATOM 928 N N . ASP C 1 2 ? 50.422 9.031 31.039 1.00 29.52 2 ASP C N 1
ATOM 929 C CA . ASP C 1 2 ? 51.719 8.803 30.387 1.00 28.35 2 ASP C CA 1
ATOM 930 C C . ASP C 1 2 ? 52.704 9.980 30.513 1.00 26.72 2 ASP C C 1
ATOM 931 O O . ASP C 1 2 ? 53.833 9.920 29.997 1.00 26.59 2 ASP C O 1
ATOM 936 N N . ARG C 1 3 ? 52.275 11.039 31.198 1.00 24.34 3 ARG C N 1
ATOM 937 C CA . ARG C 1 3 ? 53.029 12.298 31.243 1.00 22.08 3 ARG C CA 1
ATOM 938 C C . ARG C 1 3 ? 52.488 13.212 32.338 1.00 20.08 3 ARG C C 1
ATOM 939 O O . ARG C 1 3 ? 51.346 13.052 32.766 1.00 19.69 3 ARG C O 1
ATOM 947 N N . PRO C 1 4 ? 53.316 14.173 32.812 1.00 18.26 4 PRO C N 1
ATOM 948 C CA . PRO C 1 4 ? 52.800 15.124 33.793 1.00 17.29 4 PRO C CA 1
ATOM 949 C C . PRO C 1 4 ? 51.715 16.027 33.208 1.00 16.48 4 PRO C C 1
ATOM 950 O O . PRO C 1 4 ? 51.741 16.328 32.001 1.00 16.08 4 PRO C O 1
ATOM 954 N N . ASP C 1 5 ? 50.795 16.464 34.069 1.00 15.92 5 ASP C N 1
ATOM 955 C CA . ASP C 1 5 ? 49.642 17.272 33.649 1.00 15.83 5 ASP C CA 1
ATOM 956 C C . ASP C 1 5 ? 50.070 18.528 32.903 1.00 15.20 5 ASP C C 1
ATOM 957 O O . ASP C 1 5 ? 49.362 18.972 31.999 1.00 15.58 5 ASP C O 1
ATOM 962 N N . PHE C 1 6 ? 51.217 19.117 33.263 1.00 14.97 6 PHE C N 1
ATOM 963 C CA . PHE C 1 6 ? 51.614 20.370 32.589 1.00 14.27 6 PHE C CA 1
ATOM 964 C C . PHE C 1 6 ? 51.863 20.210 31.088 1.00 14.07 6 PHE C C 1
ATOM 965 O O . PHE C 1 6 ? 51.794 21.180 30.336 1.00 13.88 6 PHE C O 1
ATOM 973 N N . CYS C 1 7 ? 52.083 18.967 30.645 1.00 14.01 7 CYS C N 1
ATOM 974 C CA . CYS C 1 7 ? 52.272 18.681 29.222 1.00 14.78 7 CYS C CA 1
ATOM 975 C C . CYS C 1 7 ? 51.004 18.966 28.422 1.00 14.80 7 CYS C C 1
ATOM 976 O O . CYS C 1 7 ? 51.070 19.112 27.207 1.00 14.78 7 CYS C O 1
ATOM 979 N N . GLU C 1 8 ? 49.869 19.037 29.116 1.00 14.19 8 GLU C N 1
ATOM 980 C CA . GLU C 1 8 ? 48.569 19.255 28.478 1.00 15.52 8 GLU C CA 1
ATOM 981 C C . GLU C 1 8 ? 48.191 20.736 28.390 1.00 15.26 8 GLU C C 1
ATOM 982 O O . GLU C 1 8 ? 47.159 21.097 27.813 1.00 16.03 8 GLU C O 1
ATOM 988 N N . LEU C 1 9 ? 48.985 21.597 29.011 1.00 14.44 9 LEU C N 1
ATOM 989 C CA . LEU C 1 9 ? 48.676 23.023 28.961 1.00 13.86 9 LEU C CA 1
ATOM 990 C C . LEU C 1 9 ? 48.862 23.575 27.555 1.00 13.69 9 LEU C C 1
ATOM 991 O O . LEU C 1 9 ? 49.867 23.302 26.910 1.00 13.56 9 LEU C O 1
ATOM 996 N N . PRO C 1 10 ? 47.896 24.374 27.075 1.00 14.16 10 PRO C N 1
ATOM 997 C CA . PRO C 1 10 ? 48.124 25.036 25.783 1.00 13.92 10 PRO C CA 1
ATOM 998 C C . PRO C 1 10 ? 49.369 25.947 25.791 1.00 13.44 10 PRO C C 1
ATOM 999 O O . PRO C 1 10 ? 49.737 26.469 26.843 1.00 13.40 10 PRO C O 1
ATOM 1003 N N . ALA C 1 11 ? 50.010 26.135 24.638 1.00 13.10 11 ALA C N 1
ATOM 1004 C CA . ALA C 1 11 ? 51.176 27.028 24.533 1.00 12.28 11 ALA C CA 1
ATOM 1005 C C . ALA C 1 11 ? 50.866 28.408 25.087 1.00 12.21 11 ALA C C 1
ATOM 1006 O O . ALA C 1 11 ? 49.806 28.970 24.801 1.00 11.92 11 ALA C O 1
ATOM 1008 N N . ASP C 1 12 ? 51.808 28.963 25.856 1.00 12.18 12 ASP C N 1
ATOM 1009 C CA . ASP C 1 12 ? 51.660 30.319 26.407 1.00 11.98 12 ASP C CA 1
ATOM 1010 C C . ASP C 1 12 ? 52.944 31.047 26.067 1.00 11.88 12 ASP C C 1
ATOM 1011 O O . ASP C 1 12 ? 54.025 30.628 26.484 1.00 12.36 12 ASP C O 1
ATOM 1016 N N . THR C 1 13 ? 52.854 32.120 25.293 1.00 11.44 13 THR C N 1
ATOM 1017 C CA . THR C 1 13 ? 54.088 32.800 24.879 1.00 10.67 13 THR C CA 1
ATOM 1018 C C . THR C 1 13 ? 54.639 33.718 25.964 1.00 10.56 13 THR C C 1
ATOM 1019 O O . THR C 1 13 ? 55.726 34.279 25.824 1.00 10.28 13 THR C O 1
ATOM 1023 N N . GLY C 1 14 ? 53.862 33.892 27.024 1.00 9.50 14 GLY C N 1
ATOM 1024 C CA . GLY C 1 14 ? 54.159 34.900 28.051 1.00 10.63 14 GLY C CA 1
ATOM 1025 C C . GLY C 1 14 ? 53.938 36.302 27.512 1.00 10.66 14 GLY C C 1
ATOM 1026 O O . GLY C 1 14 ? 53.569 36.492 26.331 1.00 11.61 14 GLY C O 1
ATOM 1027 N N . PRO C 1 15 ? 54.160 37.312 28.369 1.00 11.40 15 PRO C N 1
ATOM 1028 C CA . PRO C 1 15 ? 53.865 38.707 28.036 1.00 11.60 15 PRO C CA 1
ATOM 1029 C C . PRO C 1 15 ? 54.950 39.496 27.305 1.00 11.37 15 PRO C C 1
ATOM 1030 O O . PRO C 1 15 ? 54.679 40.632 26.873 1.00 12.55 15 PRO C O 1
ATOM 1034 N N . CYS C 1 16 ? 56.155 38.926 27.175 1.00 11.55 16 CYS C N 1
ATOM 1035 C CA . CYS C 1 16 ? 57.220 39.602 26.433 1.00 11.71 16 CYS C CA 1
ATOM 1036 C C . CYS C 1 16 ? 57.026 39.355 24.933 1.00 11.64 16 CYS C C 1
ATOM 1037 O O . CYS C 1 16 ? 56.426 38.354 24.556 1.00 12.82 16 CYS C O 1
ATOM 1040 N N . ARG C 1 17 ? 57.524 40.268 24.103 1.00 12.14 17 ARG C N 1
ATOM 1041 C CA . ARG C 1 17 ? 57.367 40.156 22.646 1.00 12.04 17 ARG C CA 1
ATOM 1042 C C . ARG C 1 17 ? 57.876 38.802 22.127 1.00 12.20 17 ARG C C 1
ATOM 1043 O O . ARG C 1 17 ? 58.951 38.346 22.503 1.00 11.88 17 ARG C O 1
ATOM 1051 N N . VAL C 1 18 ? 57.093 38.155 21.265 1.00 12.33 18 VAL C N 1
ATOM 1052 C CA . VAL C 1 18 ? 57.468 36.802 20.835 1.00 12.99 18 VAL C CA 1
ATOM 1053 C C . VAL C 1 18 ? 58.729 36.828 19.946 1.00 13.50 18 VAL C C 1
ATOM 1054 O O . VAL C 1 18 ? 58.714 37.376 18.847 1.00 13.89 18 VAL C O 1
ATOM 1058 N N . ARG C 1 19 ? 59.820 36.242 20.448 1.00 13.92 19 ARG C N 1
ATOM 1059 C CA . ARG C 1 19 ? 61.122 36.387 19.782 1.00 14.21 19 ARG C CA 1
ATOM 1060 C C . ARG C 1 19 ? 62.019 35.146 19.750 1.00 14.38 19 ARG C C 1
ATOM 1061 O O . ARG C 1 19 ? 62.971 35.108 18.952 1.00 15.10 19 ARG C O 1
ATOM 1069 N N . PHE C 1 20 ? 61.741 34.168 20.615 1.00 13.77 20 PHE C N 1
ATOM 1070 C CA . PHE C 1 20 ? 62.632 33.021 20.824 1.00 14.01 20 PHE C CA 1
ATOM 1071 C C . PHE C 1 20 ? 62.003 31.725 20.358 1.00 14.59 20 PHE C C 1
ATOM 1072 O O . PHE C 1 20 ? 60.838 31.474 20.617 1.00 14.65 20 PHE C O 1
ATOM 1080 N N . PRO C 1 21 ? 62.793 30.863 19.703 1.00 15.43 21 PRO C N 1
ATOM 1081 C CA . PRO C 1 21 ? 62.264 29.550 19.383 1.00 15.68 21 PRO C CA 1
ATOM 1082 C C . PRO C 1 21 ? 62.233 28.670 20.635 1.00 15.91 21 PRO C C 1
ATOM 1083 O O . PRO C 1 21 ? 63.236 28.569 21.366 1.00 16.21 21 PRO C O 1
ATOM 1087 N N . SER C 1 22 ? 61.078 28.058 20.891 1.00 15.02 22 SER C N 1
ATOM 1088 C CA . SER C 1 22 ? 60.917 27.118 22.000 1.00 14.73 22 SER C CA 1
ATOM 1089 C C . SER C 1 22 ? 60.002 25.981 21.553 1.00 15.27 22 SER C C 1
ATOM 1090 O O . SER C 1 22 ? 59.486 26.010 20.436 1.00 15.52 22 SER C O 1
ATOM 1093 N N . PHE C 1 23 ? 59.829 24.985 22.421 1.00 14.89 23 PHE C N 1
ATOM 1094 C CA . PHE C 1 23 ? 58.978 23.818 22.123 1.00 14.82 23 PHE C CA 1
ATOM 1095 C C . PHE C 1 23 ? 57.920 23.585 23.189 1.00 14.47 23 PHE C C 1
ATOM 1096 O O . PHE C 1 23 ? 58.144 23.858 24.359 1.00 14.08 23 PHE C O 1
ATOM 1104 N N . TYR C 1 24 ? 56.761 23.100 22.767 1.00 13.79 24 TYR C N 1
ATOM 1105 C CA . TYR C 1 24 ? 55.734 22.696 23.713 1.00 13.55 24 TYR C CA 1
ATOM 1106 C C . TYR C 1 24 ? 55.111 21.394 23.245 1.00 14.10 24 TYR C C 1
ATOM 1107 O O . TYR C 1 24 ? 55.144 21.085 22.043 1.00 14.31 24 TYR C O 1
ATOM 1116 N N . TYR C 1 25 ? 54.564 20.638 24.184 1.00 14.24 25 TYR C N 1
ATOM 1117 C CA . TYR C 1 25 ? 53.894 19.389 23.818 1.00 14.80 25 TYR C CA 1
ATOM 1118 C C . TYR C 1 25 ? 52.445 19.673 23.470 1.00 15.47 25 TYR C C 1
ATOM 1119 O O . TYR C 1 25 ? 51.720 20.283 24.268 1.00 15.65 25 TYR C O 1
ATOM 1128 N N . ASN C 1 26 ? 52.014 19.215 22.296 1.00 16.19 26 ASN C N 1
ATOM 1129 C CA . ASN C 1 26 ? 50.618 19.355 21.924 1.00 16.85 26 ASN C CA 1
ATOM 1130 C C . ASN C 1 26 ? 49.936 17.995 22.088 1.00 17.81 26 ASN C C 1
ATOM 1131 O O . ASN C 1 26 ? 50.241 17.069 21.321 1.00 17.85 26 ASN C O 1
ATOM 1136 N N . PRO C 1 27 ? 49.040 17.862 23.093 1.00 18.11 27 PRO C N 1
ATOM 1137 C CA . PRO C 1 27 ? 48.449 16.564 23.398 1.00 19.08 27 PRO C CA 1
ATOM 1138 C C . PRO C 1 27 ? 47.427 16.106 22.359 1.00 20.34 27 PRO C C 1
ATOM 1139 O O . PRO C 1 27 ? 47.106 14.916 22.305 1.00 20.92 27 PRO C O 1
ATOM 1143 N N . ASP C 1 28 ? 46.929 17.042 21.553 1.00 21.12 28 ASP C N 1
ATOM 1144 C CA . ASP C 1 28 ? 45.924 16.733 20.534 1.00 22.29 28 ASP C CA 1
ATOM 1145 C C . ASP C 1 28 ? 46.606 16.073 19.345 1.00 22.53 28 ASP C C 1
ATOM 1146 O O . ASP C 1 28 ? 46.076 15.128 18.742 1.00 23.49 28 ASP C O 1
ATOM 1151 N N . GLU C 1 29 ? 47.803 16.560 19.038 1.00 22.30 29 GLU C N 1
ATOM 1152 C CA . GLU C 1 29 ? 48.623 16.031 17.948 1.00 22.26 29 GLU C CA 1
ATOM 1153 C C . GLU C 1 29 ? 49.599 14.960 18.416 1.00 22.27 29 GLU C C 1
ATOM 1154 O O . GLU C 1 29 ? 50.224 14.280 17.587 1.00 22.46 29 GLU C O 1
ATOM 1160 N N . LYS C 1 30 ? 49.717 14.802 19.740 1.00 21.97 30 LYS C N 1
ATOM 1161 C CA . LYS C 1 30 ? 50.661 13.861 20.358 1.00 22.86 30 LYS C CA 1
ATOM 1162 C C . LYS C 1 30 ? 52.106 14.069 19.877 1.00 22.22 30 LYS C C 1
ATOM 1163 O O . LYS C 1 30 ? 52.828 13.123 19.537 1.00 22.81 30 LYS C O 1
ATOM 1169 N N . LYS C 1 31 ? 52.529 15.330 19.857 1.00 21.52 31 LYS C N 1
ATOM 1170 C CA . LYS C 1 31 ? 53.871 15.664 19.397 1.00 20.99 31 LYS C CA 1
ATOM 1171 C C . LYS C 1 31 ? 54.341 16.989 19.971 1.00 19.74 31 LYS C C 1
ATOM 1172 O O . LYS C 1 31 ? 53.522 17.847 20.325 1.00 18.67 31 LYS C O 1
ATOM 1178 N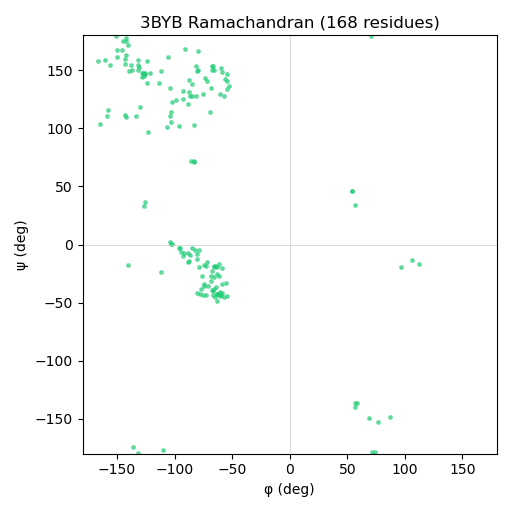 N . CYS C 1 32 ? 55.661 17.123 20.061 1.00 18.76 32 CYS C N 1
ATOM 1179 C CA . CYS C 1 32 ? 56.293 18.356 20.516 1.00 17.92 32 CYS C CA 1
ATOM 1180 C C . CYS C 1 32 ? 56.484 19.274 19.317 1.00 17.58 32 CYS C C 1
ATOM 1181 O O . CYS C 1 32 ? 57.010 18.859 18.263 1.00 18.28 32 CYS C O 1
ATOM 1184 N N . LEU C 1 33 ? 56.079 20.528 19.488 1.00 16.10 33 LEU C N 1
ATOM 1185 C CA . LEU C 1 33 ? 56.007 21.461 18.374 1.00 15.69 33 LEU C CA 1
ATOM 1186 C C . LEU C 1 33 ? 56.774 22.734 18.671 1.00 16.23 33 LEU C C 1
ATOM 1187 O O . LEU C 1 33 ? 56.787 23.193 19.809 1.00 16.08 33 LEU C O 1
ATOM 1192 N N . GLU C 1 34 ? 57.391 23.310 17.650 1.00 16.37 34 GLU C N 1
ATOM 1193 C CA . GLU C 1 34 ? 58.028 24.609 17.827 1.00 16.54 34 GLU C CA 1
ATOM 1194 C C . GLU C 1 34 ? 56.982 25.710 17.973 1.00 15.63 34 GLU C C 1
ATOM 1195 O O . GLU C 1 34 ? 55.959 25.696 17.282 1.00 16.04 34 GLU C O 1
ATOM 1201 N N . PHE C 1 35 ? 57.247 26.666 18.866 1.00 14.75 35 PHE C N 1
ATOM 1202 C CA . PHE C 1 35 ? 56.489 27.923 18.882 1.00 14.16 35 PHE C CA 1
ATOM 1203 C C . PHE C 1 35 ? 57.442 29.074 19.180 1.00 14.48 35 PHE C C 1
ATOM 1204 O O . PHE C 1 35 ? 58.616 28.833 19.470 1.00 14.25 35 PHE C O 1
ATOM 1212 N N . ILE C 1 36 ? 56.940 30.300 19.066 1.00 13.87 36 ILE C N 1
ATOM 1213 C CA . ILE C 1 36 ? 57.758 31.483 19.354 1.00 13.52 36 ILE C CA 1
ATOM 1214 C C . ILE C 1 36 ? 57.357 32.005 20.737 1.00 13.18 36 ILE C C 1
ATOM 1215 O O . ILE C 1 36 ? 56.206 32.326 20.989 1.00 13.64 36 ILE C O 1
ATOM 1220 N N . TYR C 1 37 ? 58.341 32.077 21.614 1.00 12.39 37 TYR C N 1
ATOM 1221 C CA . TYR C 1 37 ? 58.144 32.399 23.027 1.00 12.17 37 TYR C CA 1
ATOM 1222 C C . TYR C 1 37 ? 58.761 33.775 23.328 1.00 12.09 37 TYR C C 1
ATOM 1223 O O . TYR C 1 37 ? 59.739 34.176 22.688 1.00 12.67 37 TYR C O 1
ATOM 1232 N N . GLY C 1 38 ? 58.187 34.504 24.283 1.00 11.73 38 GLY C N 1
ATOM 1233 C CA . GLY C 1 38 ? 58.668 35.845 24.592 1.00 11.32 38 GLY C CA 1
ATOM 1234 C C . GLY C 1 38 ? 59.907 35.872 25.485 1.00 11.70 38 GLY C C 1
ATOM 1235 O O . GLY C 1 38 ? 60.549 36.913 25.630 1.00 12.03 38 GLY C O 1
ATOM 1236 N N . GLY C 1 39 ? 60.246 34.724 26.075 1.00 11.23 39 GLY C N 1
ATOM 1237 C CA . GLY C 1 39 ? 61.407 34.656 26.973 1.00 12.11 39 GLY C CA 1
ATOM 1238 C C . GLY C 1 39 ? 61.112 34.776 28.456 1.00 12.87 39 GLY C C 1
ATOM 1239 O O . GLY C 1 39 ? 61.942 34.380 29.289 1.00 12.74 39 GLY C O 1
ATOM 1240 N N . CYS C 1 40 ? 59.942 35.318 28.782 1.00 12.44 40 CYS C N 1
ATOM 1241 C CA . CYS C 1 40 ? 59.555 35.585 30.170 1.00 13.91 40 CYS C CA 1
ATOM 1242 C C . CYS C 1 40 ? 58.238 34.898 30.521 1.00 13.54 40 CYS C C 1
ATOM 1243 O O . CYS C 1 40 ? 57.337 34.801 29.687 1.00 13.04 40 CYS C O 1
ATOM 1246 N N . GLU C 1 41 ? 58.171 34.331 31.737 1.00 12.89 41 GLU C N 1
ATOM 1247 C CA . GLU C 1 41 ? 56.932 33.738 32.250 1.00 14.45 41 GLU C CA 1
ATOM 1248 C C . GLU C 1 41 ? 56.398 32.611 31.348 1.00 13.23 41 GLU C C 1
ATOM 1249 O O . GLU C 1 41 ? 57.171 31.768 30.870 1.00 13.49 41 GLU C O 1
ATOM 1255 N N . GLY C 1 42 ? 55.093 32.605 31.103 1.00 13.25 42 GLY C N 1
ATOM 1256 C CA . GLY C 1 42 ? 54.470 31.491 30.377 1.00 13.35 42 GLY C CA 1
ATOM 1257 C C . GLY C 1 42 ? 54.078 30.371 31.318 1.00 14.32 42 GLY C C 1
ATOM 1258 O O . GLY C 1 42 ? 53.723 30.612 32.479 1.00 14.92 42 GLY C O 1
ATOM 1259 N N . ASN C 1 43 ? 54.119 29.137 30.824 1.00 13.35 43 ASN C N 1
ATOM 1260 C CA . ASN C 1 43 ? 53.798 28.000 31.675 1.00 12.94 43 ASN C CA 1
ATOM 1261 C C . ASN C 1 43 ? 54.845 26.894 31.553 1.00 12.87 43 ASN C C 1
ATOM 1262 O O . ASN C 1 43 ? 55.845 27.049 30.840 1.00 12.82 43 ASN C O 1
ATOM 1267 N N . ALA C 1 44 ? 54.636 25.802 32.288 1.00 12.37 44 ALA C N 1
ATOM 1268 C CA . ALA C 1 44 ? 55.633 24.754 32.400 1.00 12.29 44 ALA C CA 1
ATOM 1269 C C . ALA C 1 44 ? 55.802 23.908 31.122 1.00 11.84 44 ALA C C 1
ATOM 1270 O O . ALA C 1 44 ? 56.769 23.157 30.959 1.00 13.62 44 ALA C O 1
ATOM 1272 N N . ASN C 1 45 ? 54.840 24.023 30.210 1.00 12.43 45 ASN C N 1
ATOM 1273 C CA . ASN C 1 45 ? 54.944 23.323 28.926 1.00 12.17 45 ASN C CA 1
ATOM 1274 C C . ASN C 1 45 ? 55.793 24.145 27.960 1.00 12.24 45 ASN C C 1
ATOM 1275 O O . ASN C 1 45 ? 55.285 24.725 26.993 1.00 11.98 45 ASN C O 1
ATOM 1280 N N . ASN C 1 46 ? 57.103 24.176 28.227 1.00 12.02 46 ASN C N 1
ATOM 1281 C CA . ASN C 1 46 ? 58.003 25.094 27.550 1.00 12.63 46 ASN C CA 1
ATOM 1282 C C . ASN C 1 46 ? 59.407 24.525 27.660 1.00 13.55 46 ASN C C 1
ATOM 1283 O O . ASN C 1 46 ? 59.933 24.371 28.776 1.00 14.43 46 ASN C O 1
ATOM 1288 N N . PHE C 1 47 ? 59.972 24.178 26.503 1.00 13.96 47 PHE C N 1
ATOM 1289 C CA . PHE C 1 47 ? 61.270 23.496 26.433 1.00 14.20 47 PHE C CA 1
ATOM 1290 C C . PHE C 1 47 ? 62.227 24.127 25.439 1.00 14.68 47 PHE C C 1
ATOM 1291 O O . PHE C 1 47 ? 61.817 24.692 24.425 1.00 15.11 47 PHE C O 1
ATOM 1299 N N . ILE C 1 48 ? 63.521 24.012 25.728 1.00 14.64 48 ILE C N 1
ATOM 1300 C CA . ILE C 1 48 ? 64.539 24.636 24.885 1.00 16.12 48 ILE C CA 1
ATOM 1301 C C . ILE C 1 48 ? 64.710 23.855 23.575 1.00 15.73 48 ILE C C 1
ATOM 1302 O O . ILE C 1 48 ? 64.946 24.446 22.512 1.00 16.95 48 ILE C O 1
ATOM 13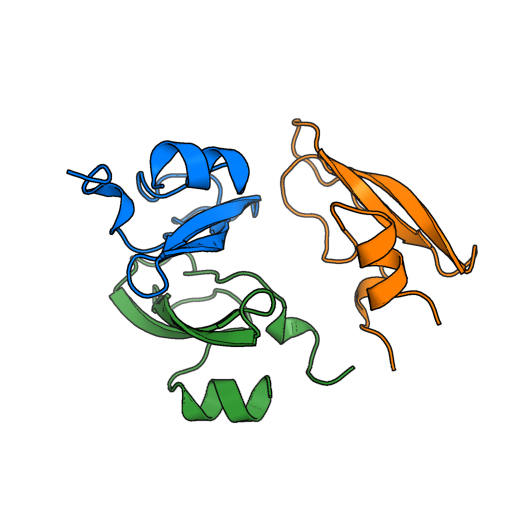07 N N . THR C 1 49 ? 64.584 22.529 23.657 1.00 17.13 49 THR C N 1
ATOM 1308 C CA . THR C 1 49 ? 64.750 21.664 22.491 1.00 17.34 49 THR C CA 1
ATOM 1309 C C . THR C 1 49 ? 63.612 20.660 22.384 1.00 17.70 49 THR C C 1
ATOM 1310 O O . THR C 1 49 ? 62.953 20.330 23.379 1.00 17.71 49 THR C O 1
ATOM 1314 N N . LYS C 1 50 ? 63.431 20.147 21.173 1.00 18.54 50 LYS C N 1
ATOM 1315 C CA . LYS C 1 50 ? 62.411 19.123 20.908 1.00 18.86 50 LYS C CA 1
ATOM 1316 C C . LYS C 1 50 ? 62.697 17.865 21.716 1.00 18.90 50 LYS C C 1
ATOM 1317 O O . LYS C 1 50 ? 61.788 17.281 22.299 1.00 18.19 50 LYS C O 1
ATOM 1323 N N . GLU C 1 51 ? 63.969 17.462 21.769 1.00 19.65 51 GLU C N 1
ATOM 1324 C CA . GLU C 1 51 ? 64.370 16.316 22.588 1.00 20.66 51 GLU C CA 1
ATOM 1325 C C . GLU C 1 51 ? 63.983 16.369 24.054 1.00 19.71 51 GLU C C 1
ATOM 1326 O O . GLU C 1 51 ? 63.496 15.383 24.612 1.00 19.28 51 GLU C O 1
ATOM 1332 N N . GLU C 1 52 ? 64.183 17.526 24.682 1.00 19.20 52 GLU C N 1
ATOM 1333 C CA . GLU C 1 52 ? 63.798 17.688 26.072 1.00 18.50 52 GLU C CA 1
ATOM 1334 C C . GLU C 1 52 ? 62.277 17.645 26.259 1.00 17.60 52 GLU C C 1
ATOM 1335 O O . GLU C 1 52 ? 61.786 17.079 27.228 1.00 18.12 52 GLU C O 1
ATOM 1341 N N . CYS C 1 53 ? 61.553 18.253 25.325 1.00 17.20 53 CYS C N 1
ATOM 1342 C CA . CYS C 1 53 ? 60.095 18.205 25.334 1.00 16.99 53 CYS C CA 1
ATOM 1343 C C . CYS C 1 53 ? 59.628 16.748 25.240 1.00 17.09 53 CYS C C 1
ATOM 1344 O O . CYS C 1 53 ? 58.742 16.312 25.972 1.00 17.45 53 CYS C O 1
ATOM 1347 N N . GLU C 1 54 ? 60.269 15.995 24.355 1.00 17.49 54 GLU C N 1
ATOM 1348 C CA . GLU C 1 54 ? 59.833 14.634 24.079 1.00 18.43 54 GLU C CA 1
ATOM 1349 C C . GLU C 1 54 ? 60.139 13.724 25.263 1.00 18.61 54 GLU C C 1
ATOM 1350 O O . GLU C 1 54 ? 59.365 12.820 25.570 1.00 19.68 54 GLU C O 1
ATOM 1356 N N . SER C 1 55 ? 61.269 13.970 25.933 1.00 18.89 55 SER C N 1
ATOM 1357 C CA . SER C 1 55 ? 61.655 13.193 27.105 1.00 19.77 55 SER C CA 1
ATOM 1358 C C . SER C 1 55 ? 60.676 13.389 28.241 1.00 19.48 55 SER C C 1
ATOM 1359 O O . SER C 1 55 ? 60.249 12.423 28.868 1.00 20.34 55 SER C O 1
ATOM 1362 N N . THR C 1 56 ? 60.302 14.648 28.492 1.00 18.58 56 THR C N 1
ATOM 1363 C CA . THR C 1 56 ? 59.411 14.985 29.598 1.00 18.83 56 THR C CA 1
ATOM 1364 C C . THR C 1 56 ? 57.949 14.607 29.306 1.00 18.94 56 THR C C 1
ATOM 1365 O O . THR C 1 56 ? 57.258 14.056 30.169 1.00 19.64 56 THR C O 1
ATOM 1369 N N . CYS C 1 57 ? 57.501 14.893 28.089 1.00 19.57 57 CYS C N 1
ATOM 1370 C CA . CYS C 1 57 ? 56.073 14.782 27.758 1.00 20.55 57 CYS C CA 1
ATOM 1371 C C . CYS C 1 57 ? 55.723 13.527 26.970 1.00 22.45 57 CYS C C 1
ATOM 1372 O O . CYS C 1 57 ? 54.550 13.303 26.645 1.00 21.99 57 CYS C O 1
ATOM 1375 N N . ALA C 1 58 ? 56.758 12.722 26.706 1.00 24.96 58 ALA C N 1
ATOM 1376 C CA . ALA C 1 58 ? 56.641 11.346 26.192 1.00 27.10 58 ALA C CA 1
ATOM 1377 C C . ALA C 1 58 ? 55.918 11.286 24.864 1.00 28.06 58 ALA C C 1
ATOM 1378 O O . ALA C 1 58 ? 54.927 10.557 24.709 1.00 29.28 58 ALA C O 1
#

GO terms:
  GO:0004867 serine-type endopeptidase inhibitor activity (F, IDA)
  GO:0044469 venom-mediated blood coagulation (P, IDA)
  GO:0005576 extracellular region (C, EXP)

Solvent-accessible surface area: 9848 Å² total; per-residue (Å²): 206,122,62,52,100,65,0,114,72,49,4,28,6,6,58,48,153,64,122,60,49,5,28,9,2,10,55,128,42,144,98,4,5,48,0,17,34,0,35,34,136,31,43,58,0,40,11,120,37,85,123,70,0,72,93,54,0,66,148,86,15,106,14,4,119,76,102,39,62,62,23,96,28,232,87,187,67,80,3,39,33,5,26,49,142,88,132,91,1,62,107,24,75,13,1,4,0,52,26,42,43,0,43,16,142,58,100,137,88,0,50,99,33,0,26,101,116,110,53,44,32,69,0,70,59,27,0,17,0,3,32,53,194,27,154,93,86,4,35,2,7,2,45,99,54,157,81,3,8,97,9,56,28,4,42,38,106,30,38,60,1,36,23,134,56,92,113,84,0,70,95,55,0,78

InterPro domains:
  IPR002223 Pancreatic trypsin inhibitor Kunitz domain [PF00014] (30-82)
  IPR002223 Pancreatic trypsin inhibitor Kunitz domain [PR00759] (28-42)
  IPR002223 Pancreatic trypsin inhibitor Kunitz domain [PR00759] (56-66)
  IPR002223 Pancreatic trypsin inhibitor Kunitz domain [PR007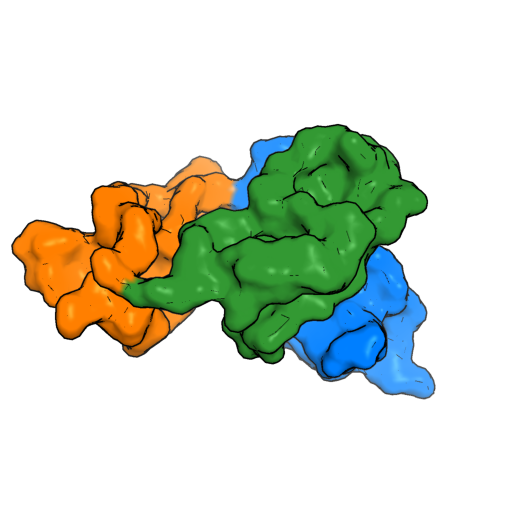59] (66-81)
  IPR002223 Pancreatic trypsin inhibitor Kunitz domain [PS50279] (31-81)
  IPR002223 Pancreatic trypsin inhibitor Kunitz domain [SM00131] (29-82)
  IPR020901 Proteinase inhibitor I2, Kunitz, conserved site [PS00280] (59-77)
  IPR036880 Pancreatic trypsin inhibitor Kunitz domain superfamily [G3DSA:4.10.410.10] (27-83)
  IPR036880 Pancreatic trypsin inhibitor Kunitz domain superfamily [SSF57362] (22-82)
  IPR050098 Tissue factor pathway inhibitor/Kunitz-type serine protease inhibitor-like [PTHR10083] (24-81)

Radius of gyration: 16.04 Å; Cα contacts (8 Å, |Δi|>4): 426; chains: 3; bounding box: 37×38×47 Å

=== Feature glossary ===
Legend for the data blocks above and below:

— What the protein is —

The amino-acid sequence is the protein's primary structure: the linear order of residues from the N-terminus to the C-terminus, written in one-letter code. Everything else here — the 3D coordinates, the secondary structure, the domain annotations — is ultimately a consequence of this string.

Functional annotations link the protein to curated databases. InterPro entries identify conserved domains and families by matching the sequence against member-database signatures (Pfam, PROSITE, CDD, …). Gene Ontology (GO) terms describe molecular function, biological process, and cellular component in a controlled vocabulary. CATH places the structure in a hierarchical fold classification (Class/Architecture/Topology/Homologous-superfamily). The organism is the source species.

— Where its atoms are —

Atomic coordinates in PDBx/mmCIF format — the same representation the Protein Data Bank distributes. Each line of the _atom_site loop places one backbone atom in Cartesian space (units: ångströms, origin: arbitrary).

The six renders are orthographic views along the three Cartesian axes in both directions. Representation (cartoon, sticks, or surface) and color scheme (sequence-rainbow or by-chain) vary across proteins so the training set covers all the common visualization conventions.

— Local backbone conformation —

Eight-state secondary structure (DSSP): H is the canonical α-helix, G the tighter 3₁₀-helix, I the wider π-helix; E/B are β-structure, T and S are turns and bends, and '-' is everything else. DSSP derives these from the pattern of main-chain N–H···O=C hydrogen bonds, not from the sequence.

Three-state secondary structure (P-SEA) collapses the eight DSSP classes into helix (a), strand (b), and coil (c). P-SEA assigns these from Cα geometry alone — distances and angles — without requiring backbone oxygens, so it works on any Cα trace.

φ (phi) and ψ (psi) are the two rotatable backbone dihedrals per residue: φ is the C(i-1)–N–Cα–C torsion, ψ is the N–Cα–C–N(i+1) torsion, both in degrees on (−180°, 180°]. α-helical residues cluster near (−60°, −45°); β-strand residues near (−120°, +130°). A Ramachandran plot is simply a scatter of (φ, ψ) for every residue.

— Global shape and packing —

The geometric summary reports three shape descriptors. Rg (radius of gyration) measures how spread out the Cα atoms are about their centre of mass; compact globular proteins have small Rg, elongated or unfolded ones large. Cα contacts (<8 Å, |i−j|>4) count long-range residue pairs in spatial proximity — high for tightly packed folds, near zero for rods or random coil. The bounding-box extents give the protein's footprint along x, y, z in Å.

SASA measures how much of the protein is reachable by solvent. It is computed by rolling a water-sized probe over the atomic surface and summing the exposed area (Å²). Per-residue SASA distinguishes core (buried, low SASA) from surface (exposed, high SASA) residues; total SASA is a whole-molecule size measure.

Plot images: a contact map (which residues are close in 3D, as an N×N binary image), a Ramachandran scatter (backbone torsion angles, revealing secondary-structure composition at a glance), and — for AlphaFold structures — a PAE heatmap (pairwise prediction confidence).

— Structural neighborhood —

A 3Di character summarizes, for each residue, the relative orientation of the Cα frame of its nearest spatial neighbor. Because it encodes fold topology rather than chemistry, 3Di alignments detect remote structural similarity that sequence alignment misses.

The Foldseek neighbor list gives the closest experimentally determined structures in the PDB, ranked by structural alignment. TM-score near 1 means near-identical fold; near 0.3 means only rough topology match. This is how one finds what a novel AlphaFold prediction most resembles in the solved-structure universe.

— Confidence and disorder —

For AlphaFold models, the B-factor field carries pLDDT — the model's own estimate of local accuracy on a 0–100 scale. Regions with pLDDT<50 should be treated as essentially unmodeled; they often correspond to intrinsically disordered segments.

Crystallographic B-factors measure how much each atom's electron density is smeared out, in Å². They rise in mobile loops and surface residues and fall in the buried interior. In AlphaFold models this column is repurposed to hold pLDDT instead.

Predicted Aligned Error (PAE) is an AlphaFold confidence matrix: entry (i, j) is the expected error in the position of residue j, in ångströms, when the prediction is superimposed on the true structure at residue i. Low PAE within a block of residues means that block is internally rigid and well-predicted; high PAE between two blocks means their relative placement is uncertain even if each block individually is confident.